Protein AF-A0A4Y9ZIG7-F1 (afdb_monomer_lite)

Organism: NCBI:txid135208

Secondary structure (DSSP, 8-state):
-HHHHHHHHHHHHHHHHHHHHHHHHTT-PPPPHHHHHHHHHHHHHHHHHHHHHHHHHH-GGGHHHHHHH-GGGS-GGGS-HHHHHHHHHHHHHHHHHHHHHTHHHHHHHHHHTSGGG-TT--TTHHHHHHHHHHHHHHHHHHHHHHHHTTTTTT--HHHHHHHHHHTT---TT--HHHHHHHHHHHHHHTTS-STTHHHHHHHHHHHHHTT--

Sequence (213 aa):
KFYWRGLKLFYTHLKQVNEINARVKSGGAPKTRWETRFVQTFHRDAIKMVPFVVIVLVVEEIIPLIALYAPFMLPSTCIMPSQWERIERKRREKQRVFAEGMRHDLAAVRKAGSLAAVPNGPPLLALCGWRIQRRLSAIAADDALLKLEGMGERLTAPELLEALEERGIIGDGLDGKELKARLRWWLAAAEQSEEDATGCRVSLVARSALGHF

Structure (mmCIF, N/CA/C/O backbone):
data_AF-A0A4Y9ZIG7-F1
#
_entry.id   AF-A0A4Y9ZIG7-F1
#
loop_
_atom_site.group_PDB
_atom_site.id
_atom_site.type_symbol
_atom_site.label_atom_id
_atom_site.label_alt_id
_atom_site.label_comp_id
_atom_site.label_asym_id
_atom_site.label_entity_id
_atom_site.label_seq_id
_atom_site.pdbx_PDB_ins_code
_atom_site.Cartn_x
_atom_site.Cartn_y
_atom_site.Cartn_z
_atom_site.occupancy
_atom_site.B_iso_or_equiv
_atom_site.auth_seq_id
_atom_site.auth_comp_id
_atom_site.auth_asym_id
_atom_site.auth_atom_id
_atom_site.pdbx_PDB_model_num
ATOM 1 N N . LYS A 1 1 ? 24.097 -10.785 -13.528 1.00 70.88 1 LYS A N 1
ATOM 2 C CA . LYS A 1 1 ? 22.696 -10.890 -14.003 1.00 70.88 1 LYS A CA 1
ATOM 3 C C . LYS A 1 1 ? 21.741 -10.574 -12.842 1.00 70.88 1 LYS A C 1
ATOM 5 O O . LYS A 1 1 ? 21.771 -11.253 -11.823 1.00 70.88 1 LYS A O 1
ATOM 10 N N . PHE A 1 2 ? 21.006 -9.465 -12.939 1.00 76.44 2 PHE A N 1
ATOM 11 C CA . PHE A 1 2 ? 20.248 -8.824 -11.849 1.00 76.44 2 PHE A CA 1
ATOM 12 C C . PHE A 1 2 ? 19.079 -9.673 -11.304 1.00 76.44 2 PHE A C 1
ATOM 14 O O . PHE A 1 2 ? 18.862 -9.731 -10.096 1.00 76.44 2 PHE A O 1
ATOM 21 N N . TYR A 1 3 ? 18.420 -10.437 -12.170 1.00 80.75 3 TYR A N 1
ATOM 22 C CA . TYR A 1 3 ? 17.297 -11.314 -11.832 1.00 80.75 3 TYR A CA 1
ATOM 23 C C . TYR A 1 3 ? 17.654 -12.468 -10.878 1.00 80.75 3 TYR A C 1
ATOM 25 O O . TYR A 1 3 ? 16.834 -12.845 -10.047 1.00 80.75 3 TYR A O 1
ATOM 33 N N . TRP A 1 4 ? 18.890 -12.982 -10.902 1.00 84.75 4 TRP A N 1
ATOM 34 C CA . TRP A 1 4 ? 19.327 -14.019 -9.953 1.00 84.75 4 TRP A CA 1
ATOM 35 C C . TRP A 1 4 ? 19.333 -13.526 -8.506 1.00 84.75 4 TRP A C 1
ATOM 37 O O . TRP A 1 4 ? 19.006 -14.280 -7.591 1.00 84.75 4 TRP A O 1
ATOM 47 N N . ARG A 1 5 ? 19.675 -12.249 -8.288 1.00 88.06 5 ARG A N 1
ATOM 48 C CA . ARG A 1 5 ? 19.608 -11.639 -6.953 1.00 88.06 5 ARG A CA 1
ATOM 49 C C . ARG A 1 5 ? 18.157 -11.531 -6.488 1.00 88.06 5 ARG A C 1
ATOM 51 O O . ARG A 1 5 ? 17.875 -11.874 -5.345 1.00 88.06 5 ARG A O 1
ATOM 58 N N . GLY A 1 6 ? 17.249 -11.141 -7.384 1.00 88.81 6 GLY A N 1
ATOM 59 C CA . GLY A 1 6 ? 15.815 -11.073 -7.099 1.00 88.81 6 GLY A CA 1
ATOM 60 C C . GLY A 1 6 ? 15.184 -12.440 -6.809 1.00 88.81 6 GLY A C 1
ATOM 61 O O . GLY A 1 6 ? 14.401 -12.559 -5.871 1.00 88.81 6 GLY A O 1
ATOM 62 N N . LEU A 1 7 ? 15.589 -13.492 -7.529 1.00 89.62 7 LEU A N 1
ATOM 63 C CA . LEU A 1 7 ? 15.185 -14.880 -7.258 1.00 89.62 7 LEU A CA 1
ATOM 64 C C . LEU A 1 7 ? 15.699 -15.378 -5.900 1.00 89.62 7 LEU A C 1
ATOM 66 O O . LEU A 1 7 ? 14.945 -15.979 -5.135 1.00 89.62 7 LEU A O 1
ATOM 70 N N . LYS A 1 8 ? 16.963 -15.086 -5.562 1.00 91.88 8 LYS A N 1
ATOM 71 C CA . LYS A 1 8 ? 17.529 -15.424 -4.247 1.00 91.88 8 LYS A CA 1
ATOM 72 C C . LYS A 1 8 ? 16.780 -14.712 -3.118 1.00 91.88 8 LYS A C 1
ATOM 74 O O . LYS A 1 8 ? 16.451 -15.343 -2.116 1.00 91.88 8 LYS A O 1
ATOM 79 N N . LEU A 1 9 ? 16.469 -13.428 -3.304 1.00 92.25 9 LEU A N 1
ATOM 80 C CA . LEU A 1 9 ? 15.681 -12.643 -2.355 1.00 92.25 9 LEU A CA 1
ATOM 81 C C . LEU A 1 9 ? 14.251 -13.191 -2.211 1.00 92.25 9 LEU A C 1
ATOM 83 O O . LEU A 1 9 ? 13.741 -13.331 -1.100 1.00 92.25 9 LEU A O 1
ATOM 87 N N . PHE A 1 10 ? 13.621 -13.581 -3.319 1.00 93.50 10 PHE A N 1
ATOM 88 C CA . PHE A 1 10 ? 12.302 -14.208 -3.299 1.00 93.50 10 PHE A CA 1
ATOM 89 C C . PHE A 1 10 ? 12.295 -15.498 -2.470 1.00 93.50 10 PHE A C 1
ATOM 91 O O . PHE A 1 10 ? 11.405 -15.687 -1.644 1.00 93.50 10 PHE A O 1
ATOM 98 N N . TYR A 1 11 ? 13.311 -16.351 -2.625 1.00 93.50 11 TYR A N 1
ATOM 99 C CA . TYR A 1 11 ? 13.433 -17.569 -1.825 1.00 93.50 11 TYR A CA 1
ATOM 100 C C . TYR A 1 11 ? 13.575 -17.269 -0.325 1.00 93.50 11 TYR A C 1
ATOM 102 O O . TYR A 1 11 ? 12.939 -17.922 0.504 1.00 93.50 11 TYR A O 1
ATOM 110 N N . THR A 1 12 ? 14.356 -16.247 0.043 1.00 94.94 12 THR A N 1
ATOM 111 C CA . THR A 1 12 ? 14.452 -15.830 1.451 1.00 94.94 12 THR A CA 1
ATOM 112 C C . THR A 1 12 ? 13.118 -15.320 1.994 1.00 94.94 12 THR A C 1
ATOM 114 O O . THR A 1 12 ? 12.731 -15.710 3.095 1.00 94.94 12 THR A O 1
ATOM 117 N N . HIS A 1 13 ? 12.370 -14.535 1.210 1.00 94.69 13 HIS A N 1
ATOM 118 C CA . HIS A 1 13 ? 11.043 -14.066 1.609 1.00 94.69 13 HIS A CA 1
ATOM 119 C C . HIS A 1 13 ? 10.046 -15.220 1.740 1.00 94.69 13 HIS A C 1
ATOM 121 O O . HIS A 1 13 ? 9.274 -15.244 2.692 1.00 94.69 13 HIS A O 1
ATOM 127 N N . LEU A 1 14 ? 10.094 -16.209 0.841 1.00 95.19 14 LEU A N 1
ATOM 128 C CA . LEU A 1 14 ? 9.259 -17.408 0.925 1.00 95.19 14 LEU A CA 1
ATOM 129 C C . LEU A 1 14 ? 9.476 -18.138 2.257 1.00 95.19 14 LEU A C 1
ATOM 131 O O . LEU A 1 14 ? 8.507 -18.496 2.927 1.00 95.19 14 LEU A O 1
ATOM 135 N N . LYS A 1 15 ? 10.737 -18.316 2.672 1.00 96.38 15 LYS A N 1
ATOM 136 C CA . LYS A 1 15 ? 11.065 -18.941 3.959 1.00 96.38 15 LYS A CA 1
ATOM 137 C C . LYS A 1 15 ? 10.497 -18.137 5.135 1.00 96.38 15 LYS A C 1
ATOM 139 O O . LYS A 1 15 ? 9.805 -18.706 5.973 1.00 96.38 15 LYS A O 1
ATOM 144 N N . GLN A 1 16 ? 10.713 -16.823 5.148 1.00 96.19 16 GLN A N 1
ATOM 145 C CA . GLN A 1 16 ? 10.207 -15.932 6.200 1.00 96.19 16 GLN A CA 1
ATOM 146 C C . GLN A 1 16 ? 8.672 -15.931 6.277 1.00 96.19 16 GLN A C 1
ATOM 148 O O . GLN A 1 16 ? 8.102 -16.008 7.362 1.00 96.19 16 GLN A O 1
ATOM 153 N N . VAL A 1 17 ? 7.979 -15.894 5.135 1.00 96.50 17 VAL A N 1
ATOM 154 C CA . VAL A 1 17 ? 6.510 -15.970 5.085 1.00 96.50 17 VAL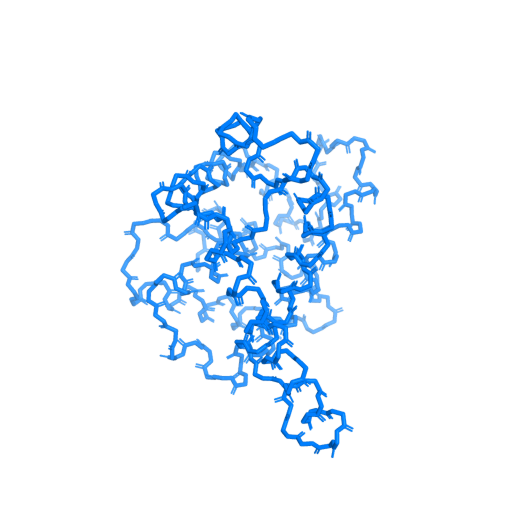 A CA 1
ATOM 155 C C . VAL A 1 17 ? 6.012 -17.303 5.639 1.00 96.50 17 VAL A C 1
ATOM 157 O O . VAL A 1 17 ? 5.040 -17.325 6.397 1.00 96.50 17 VAL A O 1
ATOM 160 N N . ASN A 1 18 ? 6.684 -18.408 5.310 1.00 96.44 18 ASN A N 1
ATOM 161 C CA . ASN A 1 18 ? 6.342 -19.722 5.845 1.00 96.44 18 ASN A CA 1
ATOM 162 C C . ASN A 1 18 ? 6.549 -19.789 7.361 1.00 96.44 18 ASN A C 1
ATOM 164 O O . ASN A 1 18 ? 5.676 -20.302 8.053 1.00 96.44 18 ASN A O 1
ATOM 168 N N . GLU A 1 19 ? 7.636 -19.221 7.888 1.00 96.31 19 GLU A N 1
ATOM 169 C CA . GLU A 1 19 ? 7.896 -19.132 9.332 1.00 96.31 19 GLU A CA 1
ATOM 170 C C . GLU A 1 19 ? 6.818 -18.303 10.055 1.00 96.31 19 GLU A C 1
ATOM 172 O O . GLU A 1 19 ? 6.238 -18.762 11.041 1.00 96.31 19 GLU A O 1
ATOM 177 N N . ILE A 1 20 ? 6.464 -17.125 9.526 1.00 96.12 20 ILE A N 1
ATOM 178 C CA . ILE A 1 20 ? 5.399 -16.262 10.069 1.00 96.12 20 ILE A CA 1
ATOM 179 C C . ILE A 1 20 ? 4.039 -16.979 10.040 1.00 96.12 20 ILE A C 1
ATOM 181 O O . ILE A 1 20 ? 3.236 -16.872 10.971 1.00 96.12 20 ILE A O 1
ATOM 185 N N . ASN A 1 21 ? 3.734 -17.702 8.962 1.00 95.88 21 ASN A N 1
ATOM 186 C CA . ASN A 1 21 ? 2.483 -18.448 8.837 1.00 95.88 21 ASN A CA 1
ATOM 187 C C . ASN A 1 21 ? 2.446 -19.671 9.754 1.00 95.88 21 ASN A C 1
ATOM 189 O O . ASN A 1 21 ? 1.410 -19.915 10.369 1.00 95.88 21 ASN A O 1
ATOM 193 N N . ALA A 1 22 ? 3.561 -20.388 9.896 1.00 96.31 22 ALA A N 1
ATOM 194 C CA . ALA A 1 22 ? 3.691 -21.510 10.816 1.00 96.31 22 ALA A CA 1
ATOM 195 C C . ALA A 1 22 ? 3.493 -21.061 12.269 1.00 96.31 22 ALA A C 1
ATOM 197 O O . ALA A 1 22 ? 2.683 -21.662 12.968 1.00 96.31 22 ALA A O 1
ATOM 198 N N . ARG A 1 23 ? 4.131 -19.953 12.682 1.00 96.12 23 ARG A N 1
ATOM 199 C CA . ARG A 1 23 ? 3.976 -19.366 14.024 1.00 96.12 23 ARG A CA 1
ATOM 200 C C . ARG A 1 23 ? 2.522 -19.035 14.349 1.00 96.12 23 ARG A C 1
ATOM 202 O O . ARG A 1 23 ? 2.042 -19.338 15.434 1.00 96.12 23 ARG A O 1
ATOM 209 N N . VAL A 1 24 ? 1.814 -18.394 13.420 1.00 95.88 24 VAL A N 1
ATOM 210 C CA . VAL A 1 24 ? 0.403 -18.030 13.631 1.00 95.88 24 VAL A CA 1
ATOM 211 C C . VAL A 1 24 ? -0.487 -19.273 13.631 1.00 95.88 24 VAL A C 1
ATOM 213 O O . VAL A 1 24 ? -1.394 -19.376 14.450 1.00 95.88 24 VAL A O 1
ATOM 216 N N . LYS A 1 25 ? -0.208 -20.252 12.761 1.00 95.31 25 LYS A N 1
ATOM 217 C CA . LYS A 1 25 ? -0.958 -21.513 12.701 1.00 95.31 25 LYS A CA 1
ATOM 218 C C . LYS A 1 25 ? -0.783 -22.357 13.967 1.00 95.31 25 LYS A C 1
ATOM 220 O O . LYS A 1 25 ? -1.725 -23.026 14.369 1.00 95.31 25 LYS A O 1
ATOM 225 N N . SER A 1 26 ? 0.386 -22.312 14.604 1.00 95.88 26 SER A N 1
ATOM 226 C CA . SER A 1 26 ? 0.647 -22.994 15.876 1.00 95.88 26 SER A CA 1
ATOM 227 C C . SER A 1 26 ? 0.072 -22.264 17.099 1.00 95.88 26 SER A C 1
ATOM 229 O O . SER A 1 26 ? 0.401 -22.634 18.220 1.00 95.88 26 SER A O 1
ATOM 231 N N . GLY A 1 27 ? -0.740 -21.214 16.910 1.00 94.69 27 GLY A N 1
ATOM 232 C CA . GLY A 1 27 ? -1.331 -20.432 18.002 1.00 94.69 27 GLY A CA 1
ATOM 233 C C . GLY A 1 27 ? -0.383 -19.415 18.646 1.00 94.69 27 GLY A C 1
ATOM 234 O O . GLY A 1 27 ? -0.648 -18.946 19.748 1.00 94.69 27 GLY A O 1
ATOM 235 N N . GLY A 1 28 ? 0.734 -19.081 17.992 1.00 93.94 28 GLY A N 1
ATOM 236 C CA . GLY A 1 28 ? 1.644 -18.033 18.452 1.00 93.94 28 GLY A CA 1
ATOM 237 C C . GLY A 1 28 ? 1.087 -16.619 18.250 1.00 93.94 28 GLY A C 1
ATOM 238 O O . GLY A 1 28 ? -0.060 -16.421 17.853 1.00 93.94 28 GLY A O 1
ATOM 239 N N . ALA A 1 29 ? 1.934 -15.613 18.489 1.00 92.94 29 ALA A N 1
ATOM 240 C CA . ALA A 1 29 ? 1.539 -14.208 18.392 1.00 92.94 29 ALA A CA 1
ATOM 241 C C . ALA A 1 29 ? 0.934 -13.852 17.013 1.00 92.94 29 ALA A C 1
ATOM 243 O O . ALA A 1 29 ? 1.471 -14.296 15.981 1.00 92.94 29 ALA A O 1
ATOM 244 N N . PRO A 1 30 ? -0.138 -13.027 16.982 1.00 92.81 30 PRO A N 1
ATOM 245 C CA . PRO A 1 30 ? -0.775 -12.588 15.743 1.00 92.81 30 PRO A CA 1
ATOM 246 C C . PRO A 1 30 ? 0.205 -11.810 14.859 1.00 92.81 30 PRO A C 1
ATOM 248 O O . PRO A 1 30 ? 1.263 -11.368 15.311 1.00 92.81 30 PRO A O 1
ATOM 251 N N . LYS A 1 31 ? -0.126 -11.673 13.570 1.00 93.88 31 LYS A N 1
ATOM 252 C CA . LYS A 1 31 ? 0.738 -10.944 12.634 1.00 93.88 31 LYS A CA 1
ATOM 253 C C . LYS A 1 31 ? 0.766 -9.467 13.000 1.00 93.88 31 LYS A C 1
ATOM 255 O O . LYS A 1 31 ? -0.290 -8.864 13.182 1.00 93.88 31 LYS A O 1
ATOM 260 N N . THR A 1 32 ? 1.957 -8.884 13.037 1.00 93.75 32 THR A N 1
ATOM 261 C CA . THR A 1 32 ? 2.100 -7.424 13.112 1.00 93.75 32 THR A CA 1
ATOM 262 C C . THR A 1 32 ? 1.617 -6.778 11.811 1.00 93.75 32 THR A C 1
ATOM 264 O O . THR A 1 32 ? 1.416 -7.455 10.790 1.00 93.75 32 THR A O 1
ATOM 267 N N . ARG A 1 33 ? 1.449 -5.454 11.800 1.00 93.50 33 ARG A N 1
ATOM 268 C CA . ARG A 1 33 ? 1.155 -4.690 10.582 1.00 93.50 33 ARG A CA 1
ATOM 269 C C . ARG A 1 33 ? 2.193 -4.958 9.506 1.00 93.50 33 ARG A C 1
ATOM 271 O O . ARG A 1 33 ? 1.844 -5.258 8.363 1.00 93.50 33 ARG A O 1
ATOM 278 N N . TRP A 1 34 ? 3.466 -4.883 9.887 1.00 92.00 34 TRP A N 1
ATOM 279 C CA . TRP A 1 34 ? 4.576 -5.120 8.974 1.00 92.00 34 TRP A CA 1
ATOM 280 C C . TRP A 1 34 ? 4.528 -6.537 8.395 1.00 92.00 34 TRP A C 1
ATOM 282 O O . TRP A 1 34 ? 4.567 -6.693 7.178 1.00 92.00 34 TRP A O 1
ATOM 292 N N . GLU A 1 35 ? 4.340 -7.563 9.231 1.00 94.62 35 GLU A N 1
ATOM 293 C CA . GLU A 1 35 ? 4.238 -8.955 8.771 1.00 94.62 35 GLU A CA 1
ATOM 294 C C . GLU A 1 35 ? 3.033 -9.167 7.850 1.00 94.62 35 GLU A C 1
ATOM 296 O O . GLU A 1 35 ? 3.122 -9.874 6.847 1.00 94.62 35 GLU A O 1
ATOM 301 N N . THR A 1 36 ? 1.906 -8.523 8.154 1.00 94.00 36 THR A N 1
ATOM 302 C CA . THR A 1 36 ? 0.701 -8.578 7.323 1.00 94.00 36 THR A CA 1
ATOM 303 C C . THR A 1 36 ? 0.964 -7.981 5.940 1.00 94.00 36 THR A C 1
ATOM 305 O O . THR A 1 36 ? 0.679 -8.628 4.928 1.00 94.00 36 THR A O 1
ATOM 308 N N . ARG A 1 37 ? 1.569 -6.786 5.867 1.00 92.12 37 ARG A N 1
ATOM 309 C CA . ARG A 1 37 ? 1.937 -6.148 4.590 1.00 92.12 37 ARG A CA 1
ATOM 310 C C . ARG A 1 37 ? 3.002 -6.953 3.846 1.00 92.12 37 ARG A C 1
ATOM 312 O O . ARG A 1 37 ? 2.905 -7.098 2.628 1.00 92.12 37 ARG A O 1
ATOM 319 N N . PHE A 1 38 ? 3.971 -7.525 4.557 1.00 94.62 38 PHE A N 1
ATOM 320 C CA . PHE A 1 38 ? 5.013 -8.372 3.984 1.00 94.62 38 PHE A CA 1
ATOM 321 C C . PHE A 1 38 ? 4.424 -9.620 3.314 1.00 94.62 38 PHE A C 1
ATOM 323 O O . PHE A 1 38 ? 4.695 -9.865 2.139 1.00 94.62 38 PHE A O 1
ATOM 330 N N . VAL A 1 39 ? 3.536 -10.351 3.998 1.00 95.38 39 VAL A N 1
ATOM 331 C CA . VAL A 1 39 ? 2.860 -11.539 3.444 1.00 95.38 39 VAL A CA 1
ATOM 332 C C . VAL A 1 39 ? 1.975 -11.176 2.247 1.00 95.38 39 VAL A C 1
ATOM 334 O O . VAL A 1 39 ? 1.990 -11.874 1.232 1.00 95.38 39 VAL A O 1
ATOM 337 N N . GLN A 1 40 ? 1.229 -10.069 2.321 1.00 92.81 40 GLN A N 1
ATOM 338 C CA . GLN A 1 40 ? 0.397 -9.601 1.206 1.00 92.81 40 GLN A CA 1
ATOM 339 C C . GLN A 1 40 ? 1.232 -9.215 -0.021 1.00 92.81 40 GLN A C 1
ATOM 341 O O . GLN A 1 40 ? 0.878 -9.559 -1.151 1.00 92.81 40 GLN A O 1
ATOM 346 N N . THR A 1 41 ? 2.338 -8.498 0.182 1.00 91.50 41 THR A N 1
ATOM 347 C CA . THR A 1 41 ? 3.259 -8.121 -0.895 1.00 91.50 41 THR A CA 1
ATOM 348 C C . THR A 1 41 ? 3.915 -9.349 -1.502 1.00 91.50 41 THR A C 1
ATOM 350 O O . THR A 1 41 ? 3.864 -9.502 -2.719 1.00 91.50 41 THR A O 1
ATOM 353 N N . PHE A 1 42 ? 4.392 -10.281 -0.673 1.00 94.12 42 PHE A N 1
ATOM 354 C CA . PHE A 1 42 ? 4.934 -11.550 -1.140 1.00 94.12 42 PHE A CA 1
ATOM 355 C C . PHE A 1 42 ? 3.927 -12.328 -1.991 1.00 94.12 42 PHE A C 1
ATOM 357 O O . PHE A 1 42 ? 4.288 -12.816 -3.053 1.00 94.12 42 PHE A O 1
ATOM 364 N N . HIS A 1 43 ? 2.659 -12.413 -1.579 1.00 93.19 43 HIS A N 1
ATOM 365 C CA . HIS A 1 43 ? 1.634 -13.103 -2.363 1.00 93.19 43 HIS A CA 1
ATOM 366 C C . HIS A 1 43 ? 1.426 -12.452 -3.740 1.00 93.19 43 HIS A C 1
ATOM 368 O O . HIS A 1 43 ? 1.371 -13.145 -4.756 1.00 93.19 43 HIS A O 1
ATOM 374 N N . ARG A 1 44 ? 1.371 -11.113 -3.794 1.00 90.75 44 ARG A N 1
ATOM 375 C CA . ARG A 1 44 ? 1.286 -10.372 -5.064 1.00 90.75 44 ARG A CA 1
ATOM 376 C C . ARG A 1 44 ? 2.509 -10.610 -5.944 1.00 90.75 44 ARG A C 1
ATOM 378 O O . ARG A 1 44 ? 2.353 -10.767 -7.152 1.00 90.75 44 ARG A O 1
ATOM 385 N N . ASP A 1 45 ? 3.700 -10.646 -5.359 1.00 92.56 45 ASP A N 1
ATOM 386 C CA . ASP A 1 45 ? 4.929 -10.928 -6.094 1.00 92.56 45 ASP A CA 1
ATOM 387 C C . ASP A 1 45 ? 4.983 -12.377 -6.566 1.00 92.56 45 ASP A C 1
ATOM 389 O O . ASP A 1 45 ? 5.335 -12.609 -7.714 1.00 92.56 45 ASP A O 1
ATOM 393 N N . ALA A 1 46 ? 4.556 -13.343 -5.751 1.00 92.19 46 ALA A N 1
ATOM 394 C CA . ALA A 1 46 ? 4.508 -14.759 -6.103 1.00 92.19 46 ALA A CA 1
ATOM 395 C C . ALA A 1 46 ? 3.601 -15.021 -7.316 1.00 92.19 46 ALA A C 1
ATOM 397 O O . ALA A 1 46 ? 3.979 -15.779 -8.207 1.00 92.19 46 ALA A O 1
ATOM 398 N N . ILE A 1 47 ? 2.455 -14.334 -7.408 1.00 91.81 47 ILE A N 1
ATOM 399 C CA . ILE A 1 47 ? 1.588 -14.390 -8.598 1.00 91.81 47 ILE A CA 1
ATOM 400 C C . ILE A 1 47 ? 2.333 -13.891 -9.847 1.00 91.81 47 ILE A C 1
ATOM 402 O O . ILE A 1 47 ? 2.180 -14.462 -10.923 1.00 91.81 47 ILE A O 1
ATOM 406 N N . LYS A 1 48 ? 3.168 -12.853 -9.713 1.00 90.00 48 LYS A N 1
ATOM 407 C CA . LYS A 1 48 ? 3.986 -12.311 -10.813 1.00 90.00 48 LYS A CA 1
ATOM 408 C C . LYS A 1 48 ? 5.245 -13.134 -11.098 1.00 90.00 48 LYS A C 1
ATOM 410 O O . LYS A 1 48 ? 5.757 -13.088 -12.213 1.00 90.00 48 LYS A O 1
ATOM 415 N N . MET A 1 49 ? 5.744 -13.901 -10.128 1.00 90.44 49 MET A N 1
ATOM 416 C CA . MET A 1 49 ? 6.933 -14.741 -10.295 1.00 90.44 49 MET A CA 1
ATOM 417 C C . MET A 1 49 ? 6.717 -15.823 -11.346 1.00 90.44 49 MET A C 1
ATOM 419 O O . MET A 1 49 ? 7.632 -16.097 -12.114 1.00 90.44 49 MET A O 1
ATOM 423 N N . VAL A 1 50 ? 5.525 -16.423 -11.395 1.00 88.88 50 VAL A N 1
ATOM 424 C CA . VAL A 1 50 ? 5.213 -17.504 -12.342 1.00 88.88 50 VAL A CA 1
ATOM 425 C C . VAL A 1 50 ? 5.416 -17.056 -13.798 1.00 88.88 50 VAL A C 1
ATOM 427 O O . VAL A 1 50 ? 6.267 -17.644 -14.469 1.00 88.88 50 VAL A O 1
ATOM 430 N N . PRO A 1 51 ? 4.740 -16.001 -14.300 1.00 88.50 51 PRO A N 1
ATOM 431 C CA . PRO A 1 51 ? 4.988 -15.523 -15.658 1.00 88.50 51 PRO A CA 1
ATOM 432 C C . PRO A 1 51 ? 6.417 -14.990 -15.838 1.00 88.50 51 PRO A C 1
ATOM 434 O O . PRO A 1 51 ? 6.999 -15.176 -16.903 1.00 88.50 51 PRO A O 1
ATOM 437 N N . PHE A 1 52 ? 7.025 -14.386 -14.811 1.00 88.81 52 PHE A N 1
ATOM 438 C CA . PHE A 1 52 ? 8.401 -13.889 -14.890 1.00 88.81 52 PHE A CA 1
ATOM 439 C C . PHE A 1 52 ? 9.433 -15.002 -15.129 1.00 88.81 52 PHE A C 1
ATOM 441 O O . PHE A 1 52 ? 10.300 -14.851 -15.986 1.00 88.81 52 PHE A O 1
ATOM 448 N N . VAL A 1 53 ? 9.338 -16.130 -14.417 1.00 88.06 53 VAL A N 1
ATOM 449 C CA . VAL A 1 53 ? 10.253 -17.270 -14.600 1.00 88.06 53 VAL A CA 1
ATOM 450 C C . VAL A 1 53 ? 10.109 -17.860 -16.001 1.00 88.06 53 VAL A C 1
ATOM 452 O O . VAL A 1 53 ? 11.119 -18.138 -16.642 1.00 88.06 53 VAL A O 1
ATOM 455 N N . VAL A 1 54 ? 8.880 -17.977 -16.514 1.00 88.56 54 VAL A N 1
ATOM 456 C CA . VAL A 1 54 ? 8.637 -18.420 -17.897 1.00 88.56 54 VAL A CA 1
ATOM 457 C C . VAL A 1 54 ? 9.310 -17.476 -18.899 1.00 88.56 54 VAL A C 1
ATOM 459 O O . VAL A 1 54 ? 10.003 -17.940 -19.799 1.00 88.56 54 VAL A O 1
ATOM 462 N N . ILE A 1 55 ? 9.184 -16.158 -18.717 1.00 85.88 55 ILE A N 1
ATOM 463 C CA . ILE A 1 55 ? 9.831 -15.162 -19.588 1.00 85.88 55 ILE A CA 1
ATOM 464 C C . ILE A 1 55 ? 11.356 -15.302 -19.560 1.00 85.88 55 ILE A C 1
ATOM 466 O O . ILE A 1 55 ? 11.978 -15.299 -20.616 1.00 85.88 55 ILE A O 1
ATOM 470 N N . VAL A 1 56 ? 11.961 -15.458 -18.378 1.00 84.69 56 VAL A N 1
ATOM 471 C CA . VAL A 1 56 ? 13.420 -15.623 -18.242 1.00 84.69 56 VAL A CA 1
ATOM 472 C C . VAL A 1 56 ? 13.917 -16.881 -18.963 1.00 84.69 56 VAL A C 1
ATOM 474 O O . VAL A 1 56 ? 15.013 -16.857 -19.516 1.00 84.69 56 VAL A O 1
ATOM 477 N N . LEU A 1 57 ? 13.126 -17.959 -18.972 1.00 85.81 57 LEU A N 1
ATOM 478 C CA . LEU A 1 57 ? 13.483 -19.218 -19.633 1.00 85.81 57 LEU A CA 1
ATOM 479 C C . LEU A 1 57 ? 13.333 -19.165 -21.158 1.00 85.81 57 LEU A C 1
ATOM 481 O O . LEU A 1 57 ? 14.138 -19.769 -21.859 1.00 85.81 57 LEU A O 1
ATOM 485 N N . VAL A 1 58 ? 12.306 -18.480 -21.668 1.00 86.25 58 VAL A N 1
ATOM 486 C CA . VAL A 1 58 ? 11.989 -18.466 -23.107 1.00 86.25 58 VAL A CA 1
ATOM 487 C C . VAL A 1 58 ? 12.693 -17.319 -23.831 1.00 86.25 58 VAL A C 1
ATOM 489 O O . VAL A 1 58 ? 13.164 -17.509 -24.949 1.00 86.25 58 VAL A O 1
ATOM 492 N N . VAL A 1 59 ? 12.763 -16.126 -23.226 1.00 86.06 59 VAL A N 1
ATOM 493 C CA . VAL A 1 59 ? 13.274 -14.920 -23.894 1.00 86.06 59 VAL A CA 1
ATOM 494 C C . VAL A 1 59 ? 14.056 -14.006 -22.944 1.00 86.06 59 VAL A C 1
ATOM 496 O O . VAL A 1 59 ? 13.574 -12.962 -22.495 1.00 86.06 59 VAL A O 1
ATOM 499 N N . GLU A 1 60 ? 15.314 -14.367 -22.672 1.00 81.50 60 GLU A N 1
ATOM 500 C CA . GLU A 1 60 ? 16.198 -13.573 -21.804 1.00 81.50 60 GLU A CA 1
ATOM 501 C C . GLU A 1 60 ? 16.435 -12.141 -22.344 1.00 81.50 60 GLU A C 1
ATOM 503 O O . GLU A 1 60 ? 16.577 -11.189 -21.573 1.00 81.50 60 GLU A O 1
ATOM 508 N N . GLU A 1 61 ? 16.408 -11.959 -23.667 1.00 83.50 61 GLU A N 1
ATOM 509 C CA . GLU A 1 61 ? 16.712 -10.683 -24.332 1.00 83.50 61 GLU A CA 1
ATOM 510 C C . GLU A 1 61 ? 15.582 -9.639 -24.256 1.00 83.50 61 GLU A C 1
ATOM 512 O O . GLU A 1 61 ? 15.842 -8.446 -24.403 1.00 83.50 61 GLU A O 1
ATOM 517 N N . ILE A 1 62 ? 14.335 -10.038 -23.968 1.00 82.44 62 ILE A N 1
ATOM 518 C CA . ILE A 1 62 ? 13.185 -9.113 -23.880 1.00 82.44 62 ILE A CA 1
ATOM 519 C C . ILE A 1 62 ? 13.101 -8.418 -22.504 1.00 82.44 62 ILE A C 1
ATOM 521 O O . ILE A 1 62 ? 12.430 -7.393 -22.346 1.00 82.44 62 ILE A O 1
ATOM 525 N N . ILE A 1 63 ? 13.815 -8.913 -21.489 1.00 80.50 63 ILE A N 1
ATOM 526 C CA . ILE A 1 63 ? 13.741 -8.397 -20.110 1.00 80.50 63 ILE A CA 1
ATOM 527 C C . ILE A 1 63 ? 14.061 -6.889 -20.004 1.00 80.50 63 ILE A C 1
ATOM 529 O O . ILE A 1 63 ? 13.304 -6.185 -19.325 1.00 80.50 63 ILE A O 1
ATOM 533 N N . PRO A 1 64 ? 15.107 -6.341 -20.664 1.00 79.31 64 PRO A N 1
ATOM 534 C CA . PRO A 1 64 ? 15.380 -4.902 -20.641 1.00 79.31 64 PRO A CA 1
ATOM 535 C C . PRO A 1 64 ? 14.214 -4.058 -21.177 1.00 79.31 64 PRO A C 1
ATOM 537 O O . PRO A 1 64 ? 13.933 -2.986 -20.639 1.00 79.31 64 PRO A O 1
ATOM 540 N N . LEU A 1 65 ? 13.491 -4.563 -22.184 1.00 82.88 65 LEU A N 1
ATOM 541 C CA . LEU A 1 65 ? 12.327 -3.894 -22.764 1.00 82.88 65 LEU A CA 1
ATOM 542 C C . LEU A 1 65 ? 11.130 -3.916 -21.800 1.00 82.88 65 LEU A C 1
ATOM 544 O O . LEU A 1 65 ? 10.502 -2.882 -21.564 1.00 82.88 65 LEU A O 1
ATOM 548 N N . ILE A 1 66 ? 10.848 -5.066 -21.177 1.00 80.38 66 ILE A N 1
ATOM 549 C CA . ILE A 1 66 ? 9.774 -5.198 -20.177 1.00 80.38 66 ILE A CA 1
ATOM 550 C C . ILE A 1 66 ? 10.022 -4.276 -18.983 1.00 80.38 66 ILE A C 1
ATOM 552 O O . ILE A 1 66 ? 9.101 -3.604 -18.523 1.00 80.38 66 ILE A O 1
ATOM 556 N N . ALA A 1 67 ? 11.259 -4.192 -18.496 1.00 76.06 67 ALA A N 1
ATOM 557 C CA . ALA A 1 67 ? 11.591 -3.332 -17.366 1.00 76.06 67 ALA A CA 1
ATOM 558 C C . ALA A 1 67 ? 11.372 -1.837 -17.666 1.00 76.06 67 ALA A C 1
ATOM 560 O O . ALA A 1 67 ? 11.093 -1.058 -16.753 1.00 76.06 67 ALA A O 1
ATOM 561 N N . LEU A 1 68 ? 11.479 -1.430 -18.936 1.00 78.44 68 LEU A N 1
ATOM 562 C CA . LEU A 1 68 ? 11.251 -0.051 -19.360 1.00 78.44 68 LEU A CA 1
ATOM 563 C C . LEU A 1 68 ? 9.763 0.264 -19.565 1.00 78.44 68 LEU A C 1
ATOM 565 O O . LEU A 1 68 ? 9.295 1.311 -19.110 1.00 78.44 68 LEU A O 1
ATOM 569 N N . TYR A 1 69 ? 9.025 -0.625 -20.233 1.00 81.31 69 TYR A N 1
ATOM 570 C CA . TYR A 1 69 ? 7.653 -0.346 -20.677 1.00 81.31 69 TYR A CA 1
ATOM 571 C C . TYR A 1 69 ? 6.566 -0.966 -19.795 1.00 81.31 69 TYR A C 1
ATOM 573 O O . TYR A 1 69 ? 5.478 -0.405 -19.677 1.00 81.31 69 TYR A O 1
ATOM 581 N N . ALA A 1 70 ? 6.848 -2.090 -19.139 1.00 83.00 70 ALA A N 1
ATOM 582 C CA . ALA A 1 70 ? 5.867 -2.862 -18.382 1.00 83.00 70 ALA A CA 1
ATOM 583 C C . ALA A 1 70 ? 6.400 -3.341 -17.013 1.00 83.00 70 ALA A C 1
ATOM 585 O O . ALA A 1 70 ? 6.343 -4.534 -16.698 1.00 83.00 70 ALA A O 1
ATOM 586 N N . PRO A 1 71 ? 6.853 -2.424 -16.133 1.00 77.69 71 PRO A N 1
ATOM 587 C CA . PRO A 1 71 ? 7.420 -2.787 -14.830 1.00 77.69 71 PRO A CA 1
ATOM 588 C C . PRO A 1 71 ? 6.405 -3.455 -13.892 1.00 77.69 71 PRO A C 1
ATOM 590 O O . PRO A 1 71 ? 6.785 -4.142 -12.951 1.00 77.69 71 PRO A O 1
ATOM 593 N N . PHE A 1 72 ? 5.102 -3.294 -14.147 1.00 81.69 72 PHE A N 1
ATOM 594 C CA . PHE A 1 72 ? 4.045 -3.915 -13.349 1.00 81.69 72 PHE A CA 1
ATOM 595 C C . PHE A 1 72 ? 4.024 -5.450 -13.458 1.00 81.69 72 PHE A C 1
ATOM 597 O O . PHE A 1 72 ? 3.505 -6.097 -12.543 1.00 81.69 72 PHE A O 1
ATOM 604 N N . MET A 1 73 ? 4.587 -6.007 -14.541 1.00 81.25 73 MET A N 1
ATOM 605 C CA . MET A 1 73 ? 4.705 -7.452 -14.777 1.00 81.25 73 MET A CA 1
ATOM 606 C C . MET A 1 73 ? 5.854 -8.089 -13.994 1.00 81.25 73 MET A C 1
ATOM 608 O O . MET A 1 73 ? 5.892 -9.307 -13.850 1.00 81.25 73 MET A O 1
ATOM 612 N N . LEU A 1 74 ? 6.780 -7.279 -13.476 1.00 84.00 74 LEU A N 1
ATOM 613 C CA . LEU A 1 74 ? 7.925 -7.771 -12.728 1.00 84.00 74 LEU A CA 1
ATOM 614 C C . LEU A 1 74 ? 7.576 -7.907 -11.237 1.00 84.00 74 LEU A C 1
ATOM 616 O O . LEU A 1 74 ? 6.856 -7.065 -10.683 1.00 84.00 74 LEU A O 1
ATOM 620 N N . PRO A 1 75 ? 8.072 -8.963 -10.572 1.00 87.06 75 PRO A N 1
ATOM 621 C CA . PRO A 1 75 ? 8.010 -9.062 -9.121 1.00 87.06 75 PRO A CA 1
ATOM 622 C C . PRO A 1 75 ? 8.848 -7.937 -8.502 1.00 87.06 75 PRO A C 1
ATOM 624 O O . PRO A 1 75 ? 9.897 -7.568 -9.038 1.00 87.06 75 PRO A O 1
ATOM 627 N N . SER A 1 76 ? 8.413 -7.409 -7.358 1.00 85.00 76 SER A N 1
ATOM 628 C CA . SER A 1 76 ? 9.082 -6.286 -6.685 1.00 85.00 76 SER A CA 1
ATOM 629 C C . SER A 1 76 ? 10.570 -6.540 -6.389 1.00 85.00 76 SER A C 1
ATOM 631 O O . SER A 1 76 ? 11.387 -5.621 -6.456 1.00 85.00 76 SER A O 1
ATOM 633 N N . THR A 1 77 ? 10.930 -7.805 -6.134 1.00 86.12 77 THR A N 1
ATOM 634 C CA . THR A 1 77 ? 12.294 -8.279 -5.848 1.00 86.12 77 THR A CA 1
ATOM 635 C C . THR A 1 77 ? 13.246 -8.153 -7.036 1.00 86.12 77 THR A C 1
ATOM 637 O O . THR A 1 77 ? 14.462 -8.177 -6.857 1.00 86.12 77 THR A O 1
ATOM 640 N N . CYS A 1 78 ? 12.704 -8.028 -8.248 1.00 83.25 78 CYS A N 1
ATOM 641 C CA . CYS A 1 78 ? 13.447 -7.903 -9.496 1.00 83.25 78 CYS A CA 1
ATOM 642 C C . CYS A 1 78 ? 13.297 -6.499 -10.100 1.00 83.25 78 CYS A C 1
ATOM 644 O O . CYS A 1 78 ? 13.368 -6.359 -11.316 1.00 83.25 78 CYS A O 1
ATOM 646 N N . ILE A 1 79 ? 13.102 -5.454 -9.287 1.00 82.25 79 ILE A N 1
ATOM 647 C CA . ILE A 1 79 ? 13.106 -4.050 -9.743 1.00 82.25 79 ILE A CA 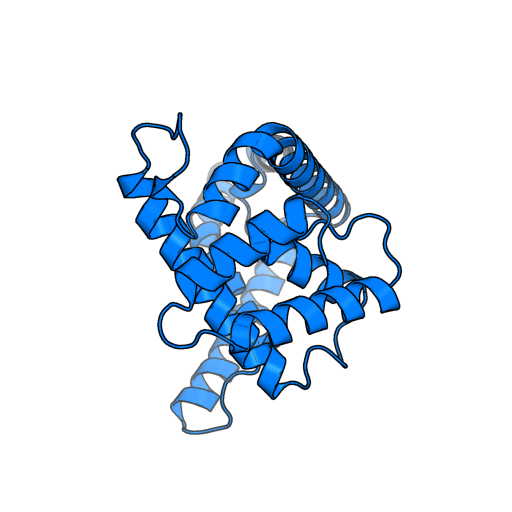1
ATOM 648 C C . ILE A 1 79 ? 14.340 -3.324 -9.187 1.00 82.25 79 ILE A C 1
ATOM 650 O O . ILE A 1 79 ? 14.677 -3.456 -8.011 1.00 82.25 79 ILE A O 1
ATOM 654 N N . MET A 1 80 ? 15.067 -2.601 -10.046 1.00 78.75 80 MET A N 1
ATOM 655 C CA . MET A 1 80 ? 16.274 -1.870 -9.644 1.00 78.75 80 MET A CA 1
ATOM 656 C C . MET A 1 80 ? 15.896 -0.651 -8.777 1.00 78.75 80 MET A C 1
ATOM 658 O O . MET A 1 80 ? 14.881 -0.017 -9.069 1.00 78.75 80 MET A O 1
ATOM 662 N N . PRO A 1 81 ? 16.698 -0.247 -7.769 1.00 76.00 81 PRO A N 1
ATOM 663 C CA . PRO A 1 81 ? 16.364 0.892 -6.901 1.00 76.00 81 PRO A CA 1
ATOM 664 C C . PRO A 1 81 ? 16.034 2.193 -7.657 1.00 76.00 81 PRO A C 1
ATOM 666 O O . PRO A 1 81 ? 15.023 2.835 -7.390 1.00 76.00 81 PRO A O 1
ATOM 669 N N . SER A 1 82 ? 16.807 2.525 -8.694 1.00 77.31 82 SER A N 1
ATOM 670 C CA . SER A 1 82 ? 16.559 3.706 -9.536 1.00 77.31 82 SER A CA 1
ATOM 671 C C . SER A 1 82 ? 15.263 3.621 -10.358 1.00 77.31 82 SER A C 1
ATOM 673 O O . SER A 1 82 ? 14.703 4.640 -10.762 1.00 77.31 82 SER A O 1
ATOM 675 N N . GLN A 1 83 ? 14.762 2.411 -10.630 1.00 80.75 83 GLN A N 1
ATOM 676 C CA . GLN A 1 83 ? 13.466 2.203 -11.280 1.00 80.75 83 GLN A CA 1
ATOM 677 C C . GLN A 1 83 ? 12.321 2.369 -10.281 1.00 80.75 83 GLN A C 1
ATOM 679 O O . GLN A 1 83 ? 11.301 2.959 -10.632 1.00 80.75 83 GLN A O 1
ATOM 684 N N . TRP A 1 84 ? 12.511 1.911 -9.044 1.00 79.12 84 TRP A N 1
ATOM 685 C CA . TRP A 1 84 ? 11.551 2.060 -7.952 1.00 79.12 84 TRP A CA 1
ATOM 686 C C . TRP A 1 84 ? 11.180 3.522 -7.701 1.00 79.12 84 TRP A C 1
ATOM 688 O O . TRP A 1 84 ? 10.001 3.866 -7.736 1.00 79.12 84 TRP A O 1
ATOM 698 N N . GLU A 1 85 ? 12.171 4.403 -7.566 1.00 82.75 85 GLU A N 1
ATOM 699 C CA . GLU A 1 85 ? 11.938 5.840 -7.357 1.00 82.75 85 GLU A CA 1
ATOM 700 C C . GLU A 1 85 ? 11.142 6.477 -8.504 1.00 82.75 85 GLU A C 1
ATOM 702 O O . GLU A 1 85 ? 10.254 7.303 -8.291 1.00 82.75 85 GLU A O 1
ATOM 707 N N . ARG A 1 86 ? 11.421 6.068 -9.748 1.00 83.06 86 ARG A N 1
ATOM 708 C CA . ARG A 1 86 ? 10.698 6.556 -10.932 1.00 83.06 86 ARG A CA 1
ATOM 709 C C . ARG A 1 86 ? 9.250 6.079 -10.949 1.00 83.06 86 ARG A C 1
ATOM 711 O O . ARG A 1 86 ? 8.375 6.838 -11.367 1.00 83.06 86 ARG A O 1
ATOM 718 N N . ILE A 1 87 ? 9.006 4.832 -10.549 1.00 83.75 87 ILE A N 1
ATOM 719 C CA . ILE A 1 87 ? 7.661 4.255 -10.464 1.00 83.75 87 ILE A CA 1
ATOM 720 C C . ILE A 1 87 ? 6.863 4.981 -9.382 1.00 83.75 87 ILE A C 1
ATOM 722 O O . ILE A 1 87 ? 5.746 5.419 -9.657 1.00 83.75 87 ILE A O 1
ATOM 726 N N . GLU A 1 88 ? 7.454 5.175 -8.203 1.00 82.75 88 GLU A N 1
ATOM 727 C CA . GLU A 1 88 ? 6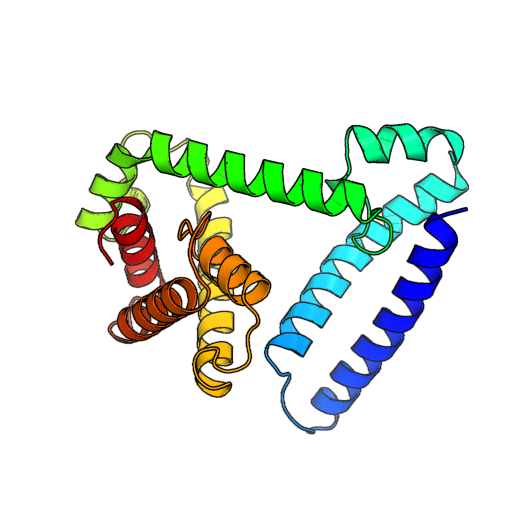.774 5.818 -7.081 1.00 82.75 88 GLU A CA 1
ATOM 728 C C . GLU A 1 88 ? 6.476 7.290 -7.375 1.00 82.75 88 GLU A C 1
ATOM 730 O O . GLU A 1 88 ? 5.343 7.738 -7.216 1.00 82.75 88 GLU A O 1
ATOM 735 N N . ARG A 1 89 ? 7.433 8.026 -7.953 1.00 85.94 89 ARG A N 1
ATOM 736 C CA . ARG A 1 89 ? 7.206 9.412 -8.387 1.00 85.94 89 ARG A CA 1
ATOM 737 C C . ARG A 1 89 ? 6.056 9.524 -9.392 1.00 85.94 89 ARG A C 1
ATOM 739 O O . ARG A 1 89 ? 5.169 10.354 -9.216 1.00 85.94 89 ARG A O 1
ATOM 746 N N . LYS A 1 90 ? 6.022 8.658 -10.414 1.00 86.69 90 LYS A N 1
ATOM 747 C CA . LYS A 1 90 ? 4.925 8.632 -11.402 1.00 86.69 90 LYS A CA 1
ATOM 748 C C . LYS A 1 90 ? 3.584 8.255 -10.776 1.00 86.69 90 LYS A C 1
ATOM 750 O O . LYS A 1 90 ? 2.542 8.712 -11.241 1.00 86.69 90 LYS A O 1
ATOM 755 N N . ARG A 1 91 ? 3.582 7.382 -9.768 1.00 85.19 91 ARG A N 1
ATOM 756 C CA . ARG A 1 91 ? 2.369 7.002 -9.037 1.00 85.19 91 ARG A CA 1
ATOM 757 C C . ARG A 1 91 ? 1.806 8.198 -8.272 1.00 85.19 91 ARG A C 1
ATOM 759 O O . ARG A 1 91 ? 0.616 8.470 -8.412 1.00 85.19 91 ARG A O 1
ATOM 766 N N . ARG A 1 92 ? 2.656 8.924 -7.542 1.00 84.50 92 ARG A N 1
ATOM 767 C CA . ARG A 1 92 ? 2.275 10.124 -6.780 1.00 84.50 92 ARG A CA 1
ATOM 768 C C . ARG A 1 92 ? 1.745 11.230 -7.674 1.00 84.50 92 ARG A C 1
ATOM 770 O O . ARG A 1 92 ? 0.679 11.774 -7.414 1.00 84.50 92 ARG A O 1
ATOM 777 N N . GLU A 1 93 ? 2.439 11.499 -8.775 1.00 88.50 93 GLU A N 1
ATOM 778 C CA . GLU A 1 93 ? 2.010 12.487 -9.766 1.00 88.50 93 GLU A CA 1
ATOM 779 C C . GLU A 1 93 ? 0.609 12.164 -10.304 1.00 88.50 93 GLU A C 1
ATOM 781 O O . GLU A 1 93 ? -0.274 13.017 -10.290 1.00 88.50 93 GLU A O 1
ATOM 786 N N . LYS A 1 94 ? 0.354 10.904 -10.683 1.00 86.19 94 LYS A N 1
ATOM 787 C CA . LYS A 1 94 ? -0.976 10.466 -11.136 1.00 86.19 94 LYS A CA 1
ATOM 788 C C . LYS A 1 94 ? -2.046 10.618 -10.061 1.00 86.19 94 LYS A C 1
ATOM 790 O O . LYS A 1 94 ? -3.147 11.057 -10.376 1.00 86.19 94 LYS A O 1
ATOM 795 N N . GLN A 1 95 ? -1.746 10.240 -8.818 1.00 83.31 95 GLN A N 1
ATOM 796 C CA . GLN A 1 95 ? -2.679 10.397 -7.699 1.00 83.31 95 GLN A CA 1
ATOM 797 C C . GLN A 1 95 ? -3.031 11.868 -7.478 1.00 83.31 95 GLN A C 1
ATOM 799 O O . GLN A 1 95 ? -4.207 12.195 -7.341 1.00 83.31 95 GLN A O 1
ATOM 804 N N . ARG A 1 96 ? -2.028 12.749 -7.507 1.00 84.75 96 ARG A N 1
ATOM 805 C CA . ARG A 1 96 ? -2.206 14.192 -7.357 1.00 84.75 96 ARG A CA 1
ATOM 806 C C . ARG A 1 96 ? -3.049 14.783 -8.485 1.00 84.75 96 ARG A C 1
ATOM 808 O O . ARG A 1 96 ? -4.054 15.422 -8.202 1.00 84.75 96 ARG A O 1
ATOM 815 N N . VAL A 1 97 ? -2.685 14.525 -9.742 1.00 88.00 97 VAL A N 1
ATOM 816 C CA . VAL A 1 97 ? -3.419 15.026 -10.918 1.00 88.00 97 VAL A CA 1
ATOM 817 C C . VAL A 1 97 ? -4.871 14.545 -10.902 1.00 88.00 97 VAL A C 1
ATOM 819 O O . VAL A 1 97 ? -5.785 15.311 -11.192 1.00 88.00 97 VAL A O 1
ATOM 822 N N . PHE A 1 98 ? -5.105 13.289 -10.519 1.00 83.75 98 PHE A N 1
ATOM 823 C CA . PHE A 1 98 ? -6.453 12.738 -10.418 1.00 83.75 98 PHE A CA 1
ATOM 824 C C . PHE A 1 98 ? -7.268 13.387 -9.292 1.00 83.75 98 PHE A C 1
ATOM 826 O O . PHE A 1 98 ? -8.422 13.754 -9.504 1.00 83.75 98 PHE A O 1
ATOM 833 N N . ALA A 1 99 ? -6.666 13.576 -8.114 1.00 81.75 99 ALA A N 1
ATOM 834 C CA . ALA A 1 99 ? -7.309 14.255 -6.993 1.00 81.75 99 ALA A CA 1
ATOM 835 C C . ALA A 1 99 ? -7.648 15.718 -7.325 1.00 81.75 99 ALA A C 1
ATOM 837 O O . ALA A 1 99 ? -8.740 16.178 -7.000 1.00 81.75 99 ALA A O 1
ATOM 838 N N . GLU A 1 100 ? -6.747 16.429 -8.011 1.00 84.31 100 GLU A N 1
ATOM 839 C CA . GLU A 1 100 ? -6.965 17.800 -8.484 1.00 84.31 100 GLU A CA 1
ATOM 840 C C . GLU A 1 100 ? -8.053 17.870 -9.571 1.00 84.31 100 GLU A C 1
ATOM 842 O O . GLU A 1 100 ? -8.897 18.767 -9.534 1.00 84.31 100 GLU A O 1
ATOM 847 N N . GLY A 1 101 ? -8.091 16.904 -10.494 1.00 85.31 101 GLY A N 1
ATOM 848 C CA . GLY A 1 101 ? -9.106 16.831 -11.547 1.00 85.31 101 GLY A CA 1
ATOM 849 C C . GLY A 1 101 ? -10.511 16.489 -11.038 1.00 85.31 101 GLY A C 1
ATOM 850 O O . GLY A 1 101 ? -11.494 17.002 -11.563 1.00 85.31 101 GLY A O 1
ATOM 851 N N . MET A 1 102 ? -10.625 15.674 -9.985 1.00 82.75 102 MET A N 1
ATOM 852 C CA . MET A 1 102 ? -11.910 15.218 -9.429 1.00 82.75 102 MET A CA 1
ATOM 853 C C . MET A 1 102 ? -12.462 16.085 -8.289 1.00 82.75 102 MET A C 1
ATOM 855 O O . MET A 1 102 ? -13.408 15.683 -7.611 1.00 82.75 102 MET A O 1
ATOM 859 N N . ARG A 1 103 ? -11.910 17.278 -8.036 1.00 82.75 103 ARG A N 1
ATOM 860 C CA . ARG A 1 103 ? -12.303 18.099 -6.869 1.00 82.75 103 ARG A CA 1
ATOM 861 C C . ARG A 1 103 ? -13.807 18.374 -6.789 1.00 82.75 103 ARG A C 1
ATOM 863 O O . ARG A 1 103 ? -14.369 18.332 -5.695 1.00 82.75 103 ARG A O 1
ATOM 870 N N . HIS A 1 104 ? -14.460 18.623 -7.924 1.00 82.50 104 HIS A N 1
ATOM 871 C CA . HIS A 1 104 ? -15.905 18.865 -7.978 1.00 82.50 104 HIS A CA 1
ATOM 872 C C . HIS A 1 104 ? -16.722 17.617 -7.617 1.00 82.50 104 HIS A C 1
ATOM 874 O O . HIS A 1 104 ? -17.646 17.703 -6.806 1.00 82.50 104 HIS A O 1
ATOM 880 N N . ASP A 1 105 ? -16.337 16.452 -8.138 1.00 82.81 105 ASP A N 1
ATOM 881 C CA . ASP A 1 105 ? -16.992 15.178 -7.833 1.00 82.81 105 ASP A CA 1
ATOM 882 C C . ASP A 1 105 ? -16.793 14.787 -6.365 1.00 82.81 105 ASP A C 1
ATOM 884 O O . ASP A 1 105 ? -17.731 14.370 -5.688 1.00 82.81 105 ASP A O 1
ATOM 888 N N . LEU A 1 106 ? -15.587 14.996 -5.829 1.00 80.44 106 LEU A N 1
ATOM 889 C CA . LEU A 1 106 ? -15.282 14.753 -4.420 1.00 80.44 106 LEU A CA 1
ATOM 890 C C . LEU A 1 106 ? -16.105 15.662 -3.499 1.00 80.44 106 LEU A C 1
ATOM 892 O O . LEU A 1 106 ? -16.547 15.221 -2.440 1.00 80.44 106 LEU A O 1
ATOM 896 N N . ALA A 1 107 ? -16.395 16.903 -3.901 1.00 83.19 107 ALA A N 1
ATOM 897 C CA . ALA A 1 107 ? -17.285 17.772 -3.136 1.00 83.19 107 ALA A CA 1
ATOM 898 C C . ALA A 1 107 ? -18.724 17.225 -3.060 1.00 83.19 107 ALA A C 1
ATOM 900 O O . ALA A 1 107 ? -19.355 17.336 -2.004 1.00 83.19 107 ALA A O 1
ATOM 901 N N . ALA A 1 108 ? -19.227 16.609 -4.135 1.00 82.38 108 ALA A N 1
ATOM 902 C CA . ALA A 1 108 ? -20.528 15.935 -4.147 1.00 82.38 108 ALA A CA 1
ATOM 903 C C . ALA A 1 108 ? -20.516 14.665 -3.279 1.00 82.38 108 ALA A C 1
ATOM 905 O O . ALA A 1 108 ? -21.384 14.493 -2.421 1.00 82.38 108 ALA A O 1
ATOM 906 N N . VAL A 1 109 ? -19.475 13.838 -3.413 1.00 81.25 109 VAL A N 1
ATOM 907 C CA . VAL A 1 109 ? -19.267 12.629 -2.599 1.00 81.25 109 VAL A CA 1
ATOM 908 C C . VAL A 1 109 ? -19.170 12.961 -1.110 1.00 81.25 109 VAL A C 1
ATOM 910 O O . VAL A 1 109 ? -19.763 12.260 -0.296 1.00 81.25 109 VAL A O 1
ATOM 913 N N . ARG A 1 110 ? -18.497 14.057 -0.731 1.00 82.00 110 ARG A N 1
ATOM 914 C CA . ARG A 1 110 ? -18.432 14.511 0.668 1.00 82.00 110 ARG A CA 1
ATOM 915 C C . ARG A 1 110 ? -19.818 14.808 1.234 1.00 82.00 110 ARG A C 1
ATOM 917 O O . ARG A 1 110 ? -20.090 14.433 2.367 1.00 82.00 110 ARG A O 1
ATOM 924 N N . LYS A 1 111 ? -20.670 15.503 0.472 1.00 79.19 111 LYS A N 1
ATOM 925 C CA . LYS A 1 111 ? -22.030 15.852 0.916 1.00 79.19 111 LYS A CA 1
ATOM 926 C C . LYS A 1 111 ? -22.918 14.617 1.061 1.00 79.19 111 LYS A C 1
ATOM 928 O O . LYS A 1 111 ? -23.730 14.573 1.972 1.00 79.19 111 LYS A O 1
ATOM 933 N N . ALA A 1 112 ? -22.767 13.645 0.165 1.00 77.50 112 ALA A N 1
ATOM 934 C CA . ALA A 1 112 ? -23.604 12.451 0.139 1.00 77.50 112 ALA A CA 1
ATOM 935 C C . ALA A 1 112 ? -23.073 11.286 0.991 1.00 77.50 112 ALA A C 1
ATOM 937 O O . ALA A 1 112 ? -23.804 10.329 1.218 1.00 77.50 112 ALA A O 1
ATOM 938 N N . GLY A 1 113 ? -21.796 11.309 1.388 1.00 73.25 113 GLY A N 1
ATOM 939 C CA . GLY A 1 113 ? -21.134 10.192 2.075 1.00 73.25 113 GLY A CA 1
ATOM 940 C C . GLY A 1 113 ? -20.996 8.922 1.226 1.00 73.25 113 GLY A C 1
ATOM 941 O O . GLY A 1 113 ? -20.621 7.875 1.741 1.00 73.25 113 GLY A O 1
ATOM 942 N N . SER A 1 114 ? -21.289 8.991 -0.077 1.00 76.69 114 SER A N 1
ATOM 943 C CA . SER A 1 114 ? -21.397 7.826 -0.955 1.00 76.69 114 SER A CA 1
ATOM 944 C C . SER A 1 114 ? -20.794 8.088 -2.329 1.00 76.69 114 SER A C 1
ATOM 946 O O . SER A 1 114 ? -20.932 9.166 -2.908 1.00 76.69 114 SER A O 1
ATOM 948 N N . LEU A 1 115 ? -20.164 7.052 -2.883 1.00 71.38 115 LEU A N 1
ATOM 949 C CA . LEU A 1 115 ? -19.601 7.056 -4.236 1.00 71.38 115 LEU A CA 1
ATOM 950 C C . LEU A 1 115 ? -20.683 7.085 -5.324 1.00 71.38 115 LEU A C 1
ATOM 952 O O . LEU A 1 115 ? -20.389 7.441 -6.461 1.00 71.38 115 LEU A O 1
ATOM 956 N N . ALA A 1 116 ? -21.930 6.746 -4.983 1.00 70.50 116 ALA A N 1
ATOM 957 C CA . ALA A 1 116 ? -23.063 6.826 -5.903 1.00 70.50 116 ALA A CA 1
ATOM 958 C C . ALA A 1 116 ? -23.428 8.275 -6.280 1.00 70.50 116 ALA A C 1
ATOM 960 O O . ALA A 1 116 ? -24.145 8.491 -7.249 1.00 70.50 116 ALA A O 1
ATOM 961 N N . ALA A 1 117 ? -22.922 9.268 -5.541 1.00 69.44 117 ALA A N 1
ATOM 962 C CA . ALA A 1 117 ? -23.194 10.683 -5.779 1.00 69.44 117 ALA A CA 1
ATOM 963 C C . ALA A 1 117 ? -22.293 11.335 -6.843 1.00 69.44 117 ALA A C 1
ATOM 965 O O . ALA A 1 117 ? -22.381 12.545 -7.045 1.00 69.44 117 ALA A O 1
ATOM 966 N N . VAL A 1 118 ? -21.413 10.570 -7.502 1.00 69.44 118 VAL A N 1
ATOM 967 C CA . VAL A 1 118 ? -20.563 11.081 -8.589 1.00 69.44 118 VAL A CA 1
ATOM 968 C C . VAL A 1 118 ? -21.430 11.309 -9.841 1.00 69.44 118 VAL A C 1
ATOM 970 O O . VAL A 1 118 ? -21.886 10.325 -10.427 1.00 69.44 118 VAL A O 1
ATOM 973 N N . PRO A 1 119 ? -21.647 12.566 -10.289 1.00 59.19 119 PRO A N 1
ATOM 974 C CA . PRO A 1 119 ? -22.637 12.898 -11.324 1.00 59.19 119 PRO A CA 1
ATOM 975 C C . PRO A 1 119 ? -22.357 12.283 -12.702 1.00 59.19 119 PRO A C 1
ATOM 977 O O . PRO A 1 119 ? -23.286 12.048 -13.464 1.00 59.19 119 PRO A O 1
ATOM 980 N N . ASN A 1 120 ? -21.085 12.008 -13.014 1.00 62.62 120 ASN A N 1
ATOM 981 C CA . ASN A 1 120 ? -20.625 11.474 -14.302 1.00 62.62 120 ASN A CA 1
ATOM 982 C C . ASN A 1 120 ? -19.735 10.232 -14.123 1.00 62.62 120 ASN A C 1
ATOM 984 O O . ASN A 1 120 ? -18.710 10.076 -14.791 1.00 62.62 120 ASN A O 1
ATOM 988 N N . GLY A 1 121 ? -20.067 9.365 -13.164 1.00 58.16 121 GLY A N 1
ATOM 989 C CA . GLY A 1 121 ? -19.262 8.176 -12.904 1.00 58.16 121 GLY A CA 1
ATOM 990 C C . GLY A 1 121 ? -19.266 7.211 -14.101 1.00 58.16 121 GLY A C 1
ATOM 991 O O . GLY A 1 121 ? -20.308 7.021 -14.731 1.00 58.16 121 GLY A O 1
ATOM 992 N N . PRO A 1 122 ? -18.126 6.584 -14.448 1.00 56.94 122 PRO A N 1
ATOM 993 C CA . PRO A 1 122 ? -18.070 5.673 -15.584 1.00 56.94 122 PRO A CA 1
ATOM 994 C C . PRO A 1 122 ? -19.064 4.511 -15.397 1.00 56.94 122 PRO A C 1
ATOM 996 O O . PRO A 1 122 ? -19.198 4.002 -14.282 1.00 56.94 122 PRO A O 1
ATOM 999 N N . PRO A 1 123 ? -19.704 4.010 -16.472 1.00 53.84 123 PRO A N 1
ATOM 1000 C CA . PRO A 1 123 ? -20.750 2.976 -16.406 1.00 53.84 123 PRO A CA 1
ATOM 1001 C C . PRO A 1 123 ? -20.291 1.642 -15.780 1.00 53.84 123 PRO A C 1
ATOM 1003 O O . PRO A 1 123 ? -21.107 0.794 -15.436 1.00 53.84 123 PRO A O 1
ATOM 1006 N N . LEU A 1 124 ? -18.982 1.462 -15.563 1.00 51.31 124 LEU A N 1
ATOM 1007 C CA . LEU A 1 124 ? -18.378 0.327 -14.853 1.00 51.31 124 LEU A CA 1
ATOM 1008 C C . LEU A 1 124 ? -18.367 0.477 -13.319 1.00 51.31 124 LEU A C 1
ATOM 1010 O O . LEU A 1 124 ? -17.718 -0.316 -12.633 1.00 51.31 124 LEU A O 1
ATOM 1014 N N . LEU A 1 125 ? -19.073 1.467 -12.763 1.00 55.75 125 LEU A N 1
ATOM 1015 C CA . LEU A 1 125 ? -19.177 1.726 -11.322 1.00 55.75 125 LEU A CA 1
ATOM 1016 C C . LEU A 1 125 ? -19.539 0.484 -10.492 1.00 55.75 125 LEU A C 1
ATOM 1018 O O . LEU A 1 125 ? -19.039 0.360 -9.382 1.00 55.75 125 LEU A O 1
ATOM 1022 N N . ALA A 1 126 ? -20.311 -0.472 -11.021 1.00 52.75 126 ALA A N 1
ATOM 1023 C CA . ALA A 1 126 ? -20.623 -1.721 -10.316 1.00 52.75 126 ALA A CA 1
ATOM 1024 C C . ALA A 1 126 ? -19.389 -2.636 -10.132 1.00 52.75 126 ALA A C 1
ATOM 1026 O O . ALA A 1 126 ? -19.115 -3.103 -9.026 1.00 52.75 126 ALA A O 1
ATOM 1027 N N . LEU A 1 127 ? -18.583 -2.834 -11.186 1.00 55.91 127 LEU A N 1
ATOM 1028 C CA . LEU A 1 127 ? -17.324 -3.598 -11.121 1.00 55.91 127 LEU A CA 1
ATOM 1029 C C . LEU A 1 127 ? -16.240 -2.845 -10.333 1.00 55.91 127 LEU A C 1
ATOM 1031 O O . LEU A 1 127 ? -15.423 -3.447 -9.630 1.00 55.91 127 LEU A O 1
ATOM 1035 N N . CYS A 1 128 ? -16.233 -1.516 -10.428 1.00 69.00 128 CYS A N 1
ATOM 1036 C CA . CYS A 1 128 ? -15.362 -0.661 -9.631 1.00 69.00 128 CYS A CA 1
ATOM 1037 C C . CYS A 1 128 ? -15.783 -0.628 -8.155 1.00 69.00 128 CYS A C 1
ATOM 1039 O O . CYS A 1 128 ? -14.911 -0.567 -7.294 1.00 69.00 128 CYS A O 1
ATOM 1041 N N . GLY A 1 129 ? -17.076 -0.747 -7.852 1.00 74.31 129 GLY A N 1
ATOM 1042 C CA . GLY A 1 129 ? -17.634 -0.702 -6.502 1.00 74.31 129 GLY A CA 1
ATOM 1043 C C . GLY A 1 129 ? -17.049 -1.785 -5.607 1.00 74.31 129 GLY A C 1
ATOM 1044 O O . GLY A 1 129 ? -16.474 -1.466 -4.570 1.00 74.31 129 GLY A O 1
ATOM 1045 N N . TRP A 1 130 ? -17.052 -3.045 -6.056 1.00 79.75 130 TRP A N 1
ATOM 1046 C CA . TRP A 1 130 ? -16.417 -4.135 -5.304 1.00 79.75 130 TRP A CA 1
ATOM 1047 C C . TRP A 1 130 ? -14.908 -3.919 -5.119 1.00 79.75 130 TRP A C 1
ATOM 1049 O O . TRP A 1 130 ? -14.362 -4.174 -4.046 1.00 79.75 130 TRP A O 1
ATOM 1059 N N . ARG A 1 131 ? -14.208 -3.401 -6.141 1.00 83.38 131 ARG A N 1
ATOM 1060 C CA . ARG A 1 131 ? -12.768 -3.096 -6.040 1.00 83.38 131 ARG A CA 1
ATOM 1061 C C . ARG A 1 131 ? -12.491 -2.004 -5.008 1.00 83.38 131 ARG A C 1
ATOM 1063 O O . ARG A 1 131 ? -11.520 -2.128 -4.261 1.00 83.38 131 ARG A O 1
ATOM 1070 N N . ILE A 1 132 ? -13.316 -0.959 -4.980 1.00 81.94 132 ILE A N 1
ATOM 1071 C CA . IL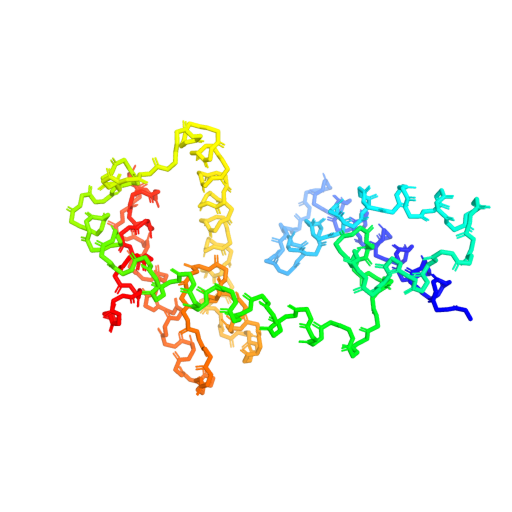E A 1 132 ? -13.204 0.153 -4.035 1.00 81.94 132 ILE A CA 1
ATOM 1072 C C . ILE A 1 132 ? -13.563 -0.324 -2.630 1.00 81.94 132 ILE A C 1
ATOM 1074 O O . ILE A 1 132 ? -12.782 -0.101 -1.713 1.00 81.94 132 ILE A O 1
ATOM 1078 N N . GLN A 1 133 ? -14.655 -1.069 -2.468 1.00 82.88 133 GLN A N 1
ATOM 1079 C CA . GLN A 1 133 ? -15.049 -1.659 -1.191 1.00 82.88 133 GLN A CA 1
ATOM 1080 C C . GLN A 1 133 ? -13.949 -2.568 -0.636 1.00 82.88 133 GLN A C 1
ATOM 1082 O O . GLN A 1 133 ? -13.551 -2.410 0.513 1.00 82.88 133 GLN A O 1
ATOM 1087 N N . ARG A 1 134 ? -13.367 -3.445 -1.466 1.00 86.94 134 ARG A N 1
ATOM 1088 C CA . ARG A 1 134 ? -12.226 -4.289 -1.078 1.00 86.94 134 ARG A CA 1
ATOM 1089 C C . ARG A 1 134 ? -10.997 -3.467 -0.684 1.00 86.94 134 ARG A C 1
ATOM 1091 O O . ARG A 1 134 ? -10.221 -3.874 0.179 1.00 86.94 134 ARG A O 1
ATOM 1098 N N . ARG A 1 135 ? -10.769 -2.322 -1.335 1.00 87.81 135 ARG A N 1
ATOM 1099 C CA . ARG A 1 135 ? -9.669 -1.418 -0.976 1.00 87.81 135 ARG A CA 1
ATOM 1100 C C . ARG A 1 135 ? -9.943 -0.718 0.354 1.00 87.81 135 ARG A C 1
ATOM 1102 O O . ARG A 1 135 ? -9.040 -0.664 1.178 1.00 87.81 135 ARG A O 1
ATOM 1109 N N . LEU A 1 136 ? -11.161 -0.230 0.573 1.00 86.88 136 LEU A N 1
ATOM 1110 C CA . LEU A 1 136 ? -11.572 0.426 1.814 1.00 86.88 136 LEU A CA 1
ATOM 1111 C C . LEU A 1 136 ? -11.569 -0.551 2.992 1.00 86.88 136 LEU A C 1
ATOM 1113 O O . LEU A 1 136 ? -11.085 -0.193 4.059 1.00 86.88 136 LEU A O 1
ATOM 1117 N N . SER A 1 137 ? -11.990 -1.802 2.788 1.00 87.56 137 SER A N 1
ATOM 1118 C CA . SER A 1 137 ? -11.890 -2.849 3.809 1.00 87.56 137 SER A CA 1
ATOM 1119 C C . SER A 1 137 ? -10.433 -3.184 4.142 1.00 87.56 137 SER A C 1
ATOM 1121 O O . SER A 1 137 ? -10.097 -3.377 5.306 1.00 87.56 137 SER A O 1
ATOM 1123 N N . ALA A 1 138 ? -9.543 -3.211 3.143 1.00 89.50 138 ALA A N 1
ATOM 1124 C CA . ALA A 1 138 ? -8.111 -3.395 3.376 1.00 89.50 138 ALA A CA 1
ATOM 1125 C C . ALA A 1 138 ? -7.493 -2.218 4.153 1.00 89.50 138 ALA A C 1
ATOM 1127 O O . ALA A 1 138 ? -6.674 -2.446 5.037 1.00 89.50 138 ALA A O 1
ATOM 1128 N N . ILE A 1 139 ? -7.910 -0.979 3.862 1.00 90.75 139 ILE A N 1
ATOM 1129 C 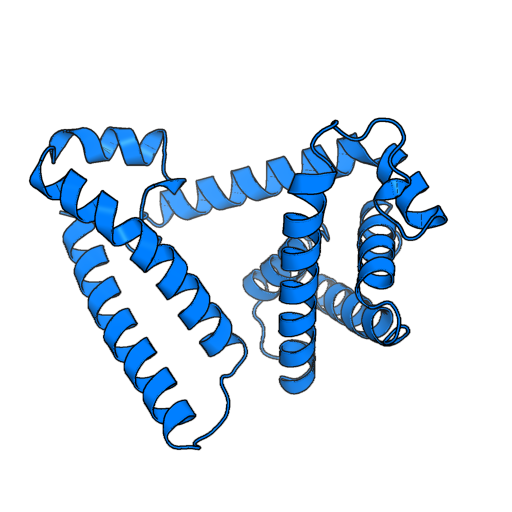CA . ILE A 1 139 ? -7.503 0.212 4.626 1.00 90.75 139 ILE A CA 1
ATOM 1130 C C . ILE A 1 139 ? -8.026 0.126 6.062 1.00 90.75 139 ILE A C 1
ATOM 1132 O O . ILE A 1 139 ? -7.268 0.380 6.988 1.00 90.75 139 ILE A O 1
ATOM 1136 N N . ALA A 1 140 ? -9.278 -0.291 6.265 1.00 89.56 140 ALA A N 1
ATOM 1137 C CA . ALA A 1 140 ? -9.851 -0.459 7.597 1.00 89.56 140 ALA A CA 1
ATOM 1138 C C . ALA A 1 140 ? -9.097 -1.510 8.431 1.00 89.56 140 ALA A C 1
ATOM 1140 O O . ALA A 1 140 ? -8.827 -1.285 9.609 1.00 89.56 140 ALA A O 1
ATOM 1141 N N . ALA 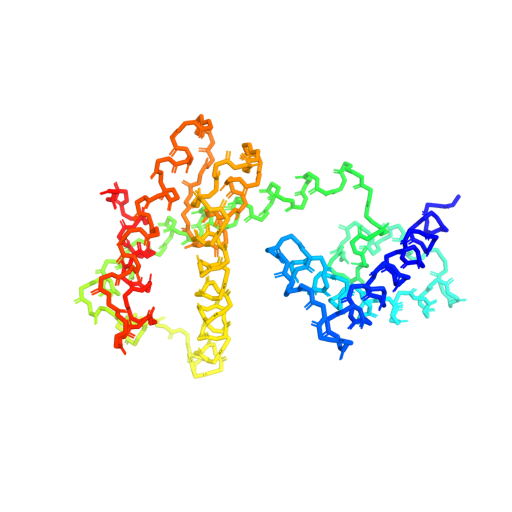A 1 141 ? -8.696 -2.625 7.813 1.00 90.06 141 ALA A N 1
ATOM 1142 C CA . ALA A 1 141 ? -7.852 -3.624 8.465 1.00 90.06 141 ALA A CA 1
ATOM 1143 C C . ALA A 1 141 ? -6.457 -3.067 8.818 1.00 90.06 141 ALA A C 1
ATOM 1145 O O . ALA A 1 141 ? -5.952 -3.341 9.904 1.00 90.06 141 ALA A O 1
ATOM 1146 N N . ASP A 1 142 ? -5.846 -2.259 7.942 1.00 92.50 142 ASP A N 1
ATOM 1147 C CA . ASP A 1 142 ? -4.569 -1.585 8.234 1.00 92.50 142 ASP A CA 1
ATOM 1148 C C . ASP A 1 142 ? -4.710 -0.534 9.349 1.00 92.50 142 ASP A C 1
ATOM 1150 O O . ASP A 1 142 ? -3.843 -0.447 10.215 1.00 92.50 142 ASP A O 1
ATOM 1154 N N . ASP A 1 143 ? -5.810 0.228 9.372 1.00 92.56 143 ASP A N 1
ATOM 1155 C CA . ASP A 1 143 ? -6.125 1.193 10.433 1.00 92.56 143 ASP A CA 1
ATOM 1156 C C . ASP A 1 143 ? -6.222 0.496 11.799 1.00 92.56 143 ASP A C 1
ATOM 1158 O O . ASP A 1 143 ? -5.673 0.992 12.783 1.00 92.56 143 ASP A O 1
ATOM 1162 N N . ALA A 1 144 ? -6.866 -0.675 11.865 1.00 90.56 144 ALA A N 1
ATOM 1163 C CA . ALA A 1 144 ? -6.958 -1.464 13.093 1.00 90.56 144 ALA A CA 1
ATOM 1164 C C . ALA A 1 144 ? -5.571 -1.897 13.603 1.00 90.56 144 ALA A C 1
ATOM 1166 O O . ALA A 1 144 ? -5.284 -1.779 14.794 1.00 90.56 144 ALA A O 1
ATOM 1167 N N . LEU A 1 145 ? -4.679 -2.329 12.706 1.00 92.44 145 LEU A N 1
ATOM 1168 C CA . LEU A 1 145 ? -3.306 -2.696 13.070 1.00 92.44 145 LEU A CA 1
ATOM 1169 C C . LEU A 1 145 ? -2.485 -1.477 13.509 1.00 92.44 145 LEU A C 1
ATOM 1171 O O . LEU A 1 145 ? -1.768 -1.549 14.505 1.00 92.44 145 LEU A O 1
ATOM 1175 N N . LEU A 1 146 ? -2.624 -0.336 12.827 1.00 92.88 146 LEU A N 1
ATOM 1176 C CA . LEU A 1 146 ? -1.963 0.909 13.228 1.00 92.88 146 LEU A CA 1
ATOM 1177 C C . LEU A 1 146 ? -2.385 1.365 14.622 1.00 92.88 146 LEU A C 1
ATOM 1179 O O . LEU A 1 146 ? -1.544 1.863 15.368 1.00 92.88 146 LEU A O 1
ATOM 1183 N N . LYS A 1 147 ? -3.658 1.193 14.993 1.00 91.19 147 LYS A N 1
ATOM 1184 C CA . LYS A 1 147 ? -4.138 1.508 16.344 1.00 91.19 147 LYS A CA 1
ATOM 1185 C C . LYS A 1 147 ? -3.444 0.644 17.397 1.00 91.19 147 LYS A C 1
ATOM 1187 O O . LYS A 1 147 ? -2.925 1.185 18.371 1.00 91.19 147 LYS A O 1
ATOM 1192 N N . LEU A 1 148 ? -3.362 -0.667 17.163 1.00 90.44 148 LEU A N 1
ATOM 1193 C CA . LEU A 1 148 ? -2.683 -1.606 18.066 1.00 90.44 148 LEU A CA 1
ATOM 1194 C C . LEU A 1 148 ? -1.186 -1.298 18.222 1.00 90.44 148 LEU A C 1
ATOM 1196 O O . LEU A 1 148 ? -0.618 -1.498 19.291 1.00 90.44 148 LEU A O 1
ATOM 1200 N N . GLU A 1 149 ? -0.548 -0.779 17.173 1.00 90.56 149 GLU A N 1
ATOM 1201 C CA . GLU A 1 149 ? 0.881 -0.442 17.157 1.00 90.56 149 GLU A CA 1
ATOM 1202 C C . GLU A 1 149 ? 1.187 1.011 17.577 1.00 90.56 149 GLU A C 1
ATOM 1204 O O . GLU A 1 149 ? 2.300 1.502 17.373 1.00 90.56 149 GLU A O 1
ATOM 1209 N N . GLY A 1 150 ? 0.221 1.712 18.184 1.00 88.00 150 GLY A N 1
ATOM 1210 C CA . GLY A 1 150 ? 0.418 3.057 18.730 1.00 88.00 150 GLY A CA 1
ATOM 1211 C C . GLY A 1 150 ? 0.279 4.179 17.698 1.00 88.00 150 GLY A C 1
ATOM 1212 O O . GLY A 1 150 ? 1.068 5.116 17.696 1.00 88.00 150 GLY A O 1
ATOM 1213 N N . MET A 1 151 ? -0.691 4.090 16.786 1.00 87.94 151 MET A N 1
ATOM 1214 C CA . MET A 1 151 ? -1.039 5.135 15.800 1.00 87.94 151 MET A CA 1
ATOM 1215 C C . MET A 1 151 ? 0.143 5.623 14.949 1.00 87.94 151 MET A C 1
ATOM 1217 O O . MET A 1 151 ? 0.206 6.778 14.525 1.00 87.94 151 MET A O 1
ATOM 1221 N N . GLY A 1 152 ? 1.101 4.732 14.715 1.00 85.06 152 GLY A N 1
ATOM 1222 C CA . GLY A 1 152 ? 2.272 4.996 13.902 1.00 85.06 152 GLY A CA 1
ATOM 1223 C C . GLY A 1 152 ? 3.413 5.758 14.567 1.00 85.06 152 GLY A C 1
ATOM 1224 O O . GLY A 1 152 ? 4.212 6.374 13.869 1.00 85.06 152 GLY A O 1
ATOM 1225 N N . GLU A 1 153 ? 3.554 5.665 15.894 1.00 87.81 153 GLU A N 1
ATOM 1226 C CA . GLU A 1 153 ? 4.738 6.164 16.613 1.00 87.81 153 GLU A CA 1
ATOM 1227 C C . GLU A 1 153 ? 6.067 5.675 16.022 1.00 87.81 153 GLU A C 1
ATOM 1229 O O . GLU A 1 153 ? 7.038 6.428 15.985 1.00 87.81 153 GLU A O 1
ATOM 1234 N N . ARG A 1 154 ? 6.105 4.416 15.576 1.00 88.88 154 ARG A N 1
ATOM 1235 C CA . ARG A 1 154 ? 7.320 3.738 15.105 1.00 88.88 154 ARG A CA 1
ATOM 1236 C C . ARG A 1 154 ? 7.568 3.881 13.600 1.00 88.88 154 ARG A C 1
ATOM 1238 O O . ARG A 1 154 ? 8.590 3.391 13.132 1.00 88.88 154 ARG A O 1
ATOM 1245 N N . LEU A 1 155 ? 6.647 4.498 12.851 1.00 91.06 155 LEU A N 1
ATOM 1246 C CA . LEU A 1 155 ? 6.794 4.642 11.402 1.00 91.06 155 LEU A CA 1
ATOM 1247 C C . LEU A 1 155 ? 7.810 5.737 11.069 1.00 91.06 155 LEU A C 1
ATOM 1249 O O . LEU A 1 155 ? 7.798 6.832 11.631 1.00 91.06 155 LEU A O 1
ATOM 1253 N N . THR A 1 156 ? 8.653 5.446 10.089 1.00 93.00 156 THR A N 1
ATOM 1254 C CA . THR A 1 156 ? 9.558 6.417 9.475 1.00 93.00 156 THR A CA 1
ATOM 1255 C C . THR A 1 156 ? 8.792 7.383 8.559 1.00 93.00 156 THR A C 1
ATOM 1257 O O . THR A 1 156 ? 7.687 7.087 8.104 1.00 93.00 156 THR A O 1
ATOM 1260 N N . ALA A 1 157 ? 9.374 8.547 8.242 1.00 91.75 157 ALA A N 1
ATOM 1261 C CA . ALA A 1 157 ? 8.774 9.522 7.321 1.00 91.75 157 ALA A CA 1
ATOM 1262 C C . ALA A 1 157 ? 8.274 8.925 5.980 1.00 91.75 157 ALA A C 1
ATOM 1264 O O . ALA A 1 157 ? 7.136 9.216 5.607 1.00 91.75 157 ALA A O 1
ATOM 1265 N N . PRO A 1 158 ? 9.035 8.065 5.264 1.00 90.50 158 PRO A N 1
ATOM 1266 C CA . PRO A 1 158 ? 8.532 7.442 4.039 1.00 90.50 158 PRO A CA 1
ATOM 1267 C C . PRO A 1 158 ? 7.366 6.474 4.285 1.00 90.50 158 PRO A C 1
ATOM 1269 O O . PRO A 1 158 ? 6.465 6.400 3.456 1.00 90.50 158 PRO A O 1
ATOM 1272 N N . GLU A 1 159 ? 7.335 5.765 5.416 1.00 91.56 159 GLU A N 1
ATOM 1273 C CA . GLU A 1 159 ? 6.231 4.856 5.754 1.00 91.56 159 GLU A CA 1
ATOM 1274 C C . GLU A 1 159 ? 4.964 5.620 6.161 1.00 91.56 159 GLU A C 1
ATOM 1276 O O . GLU A 1 159 ? 3.857 5.186 5.842 1.00 91.56 159 GLU A O 1
ATOM 1281 N N . LEU A 1 160 ? 5.108 6.761 6.847 1.00 94.31 160 LEU A N 1
ATOM 1282 C CA . LEU A 1 160 ? 4.000 7.672 7.150 1.00 94.31 160 LEU A CA 1
ATOM 1283 C C . LEU A 1 160 ? 3.401 8.240 5.862 1.00 94.31 160 LEU A C 1
ATOM 1285 O O . LEU A 1 160 ? 2.180 8.253 5.703 1.00 94.31 160 LEU A O 1
ATOM 1289 N N . LEU A 1 161 ? 4.260 8.670 4.935 1.00 92.62 161 LEU A N 1
ATOM 1290 C CA . LEU A 1 161 ? 3.840 9.146 3.623 1.00 92.62 161 LEU A CA 1
ATOM 1291 C C . LEU A 1 161 ? 3.093 8.052 2.855 1.00 92.62 161 LEU A C 1
ATOM 1293 O O . LEU A 1 161 ? 1.978 8.286 2.400 1.00 92.62 161 LEU A O 1
ATOM 1297 N N . GLU A 1 162 ? 3.655 6.844 2.780 1.00 91.12 162 GLU A N 1
ATOM 1298 C CA . GLU A 1 162 ? 3.008 5.712 2.115 1.00 91.12 162 GLU A CA 1
ATOM 1299 C C . GLU A 1 162 ? 1.639 5.399 2.746 1.00 91.12 162 GLU A C 1
ATOM 1301 O O . GLU A 1 162 ? 0.653 5.205 2.037 1.00 91.12 162 GLU A O 1
ATOM 1306 N N . ALA A 1 163 ? 1.544 5.402 4.080 1.00 93.06 163 ALA A N 1
ATOM 1307 C CA . ALA A 1 163 ? 0.290 5.162 4.786 1.00 93.06 163 ALA A CA 1
ATOM 1308 C C . ALA A 1 163 ? -0.782 6.211 4.436 1.00 93.06 163 ALA A C 1
ATOM 1310 O O . ALA A 1 163 ? -1.945 5.852 4.227 1.00 93.06 163 ALA A O 1
ATOM 1311 N N . LEU A 1 164 ? -0.412 7.489 4.347 1.00 92.81 164 LEU A N 1
ATOM 1312 C CA . LEU A 1 164 ? -1.319 8.564 3.937 1.00 92.81 164 LEU A CA 1
ATOM 1313 C C . LEU A 1 164 ? -1.731 8.439 2.466 1.00 92.81 164 LEU A C 1
ATOM 1315 O O . LEU A 1 164 ? -2.919 8.529 2.151 1.00 92.81 164 LEU A O 1
ATOM 1319 N N . GLU A 1 165 ? -0.783 8.149 1.578 1.00 90.44 165 GLU A N 1
ATOM 1320 C CA . GLU A 1 165 ? -1.038 7.958 0.147 1.00 90.44 165 GLU A CA 1
ATOM 1321 C C . GLU A 1 165 ? -1.971 6.768 -0.111 1.00 90.44 165 GLU A C 1
ATOM 1323 O O . GLU A 1 165 ? -2.841 6.818 -0.984 1.00 90.44 165 GLU A O 1
ATOM 1328 N N . GLU A 1 166 ? -1.853 5.691 0.671 1.00 90.31 166 GLU A N 1
ATOM 1329 C CA . GLU A 1 166 ? -2.765 4.549 0.593 1.00 90.31 166 GLU A CA 1
ATOM 1330 C C . GLU A 1 166 ? -4.201 4.880 1.005 1.00 90.31 166 GLU A C 1
ATOM 1332 O O . GLU A 1 166 ? -5.121 4.225 0.501 1.00 90.31 166 GLU A O 1
ATOM 1337 N N . ARG A 1 167 ? -4.367 5.884 1.875 1.00 90.69 167 ARG A N 1
ATOM 1338 C CA . ARG A 1 167 ? -5.645 6.452 2.333 1.00 90.69 167 ARG A CA 1
ATOM 1339 C C . ARG A 1 167 ? -6.156 7.561 1.411 1.00 90.69 167 ARG A C 1
ATOM 1341 O O . ARG A 1 167 ? -7.249 8.061 1.624 1.00 90.69 167 ARG A O 1
ATOM 1348 N N . GLY A 1 168 ? -5.406 7.917 0.366 1.00 87.56 168 GLY A N 1
ATOM 1349 C CA . GLY A 1 168 ? -5.784 8.961 -0.589 1.00 87.56 168 GLY A CA 1
ATOM 1350 C C . GLY A 1 168 ? -5.485 10.386 -0.117 1.00 87.56 168 GLY A C 1
ATOM 1351 O O . GLY A 1 168 ? -5.987 11.332 -0.716 1.00 87.56 168 GLY A O 1
ATOM 1352 N N . ILE A 1 169 ? -4.669 10.550 0.929 1.00 89.62 169 ILE A N 1
ATOM 1353 C CA . ILE A 1 169 ? -4.229 11.854 1.429 1.00 89.62 169 ILE A CA 1
ATOM 1354 C C . ILE A 1 169 ? -2.917 12.232 0.738 1.00 89.62 169 ILE A C 1
ATOM 1356 O O . ILE A 1 169 ? -1.953 11.468 0.747 1.00 89.62 169 ILE A O 1
ATOM 1360 N N . ILE A 1 170 ? -2.864 13.435 0.166 1.00 86.12 170 ILE A N 1
ATOM 1361 C CA . ILE A 1 170 ? -1.652 13.960 -0.470 1.00 86.12 170 ILE A CA 1
ATOM 1362 C C . ILE A 1 170 ? -0.685 14.421 0.627 1.00 86.12 170 ILE A C 1
ATOM 1364 O O . ILE A 1 170 ? -0.968 15.374 1.358 1.00 86.12 170 ILE A O 1
ATOM 1368 N N . GLY A 1 171 ? 0.441 13.714 0.747 1.00 84.19 171 GLY A N 1
ATOM 1369 C CA . GLY A 1 171 ? 1.489 13.985 1.734 1.00 84.19 171 GLY A CA 1
ATOM 1370 C C . GLY A 1 171 ? 2.772 14.604 1.165 1.00 84.19 171 GLY A C 1
ATOM 1371 O O . GLY A 1 171 ? 3.740 14.773 1.903 1.00 84.19 171 GLY A O 1
ATOM 1372 N N . ASP A 1 172 ? 2.811 14.897 -0.136 1.00 83.31 172 ASP A N 1
ATOM 1373 C CA . ASP A 1 172 ? 4.037 15.326 -0.814 1.00 83.31 172 ASP A CA 1
ATOM 1374 C C . ASP A 1 172 ? 4.551 16.672 -0.270 1.00 83.31 172 ASP A C 1
ATOM 1376 O O . ASP A 1 172 ? 3.782 17.616 -0.087 1.00 83.31 172 ASP A O 1
ATOM 1380 N N . GLY A 1 173 ? 5.855 16.746 0.010 1.00 84.44 173 GLY A N 1
ATOM 1381 C CA . GLY A 1 173 ? 6.515 17.943 0.549 1.00 84.44 173 GLY A CA 1
ATOM 1382 C C . GLY A 1 173 ? 6.279 18.252 2.036 1.00 84.44 173 GLY A C 1
ATOM 1383 O O . GLY A 1 173 ? 6.683 19.321 2.489 1.00 84.44 173 GLY A O 1
ATOM 1384 N N . LEU A 1 174 ? 5.645 17.361 2.807 1.00 88.00 174 LEU A N 1
ATOM 1385 C CA . LEU A 1 174 ? 5.391 17.577 4.238 1.00 88.00 174 LEU A CA 1
ATOM 1386 C C . LEU A 1 174 ? 6.516 17.044 5.129 1.00 88.00 174 LEU A C 1
ATOM 1388 O O . LEU A 1 174 ? 7.139 16.025 4.830 1.00 88.00 174 LEU A O 1
ATOM 1392 N N . ASP A 1 175 ? 6.713 17.698 6.275 1.00 92.88 175 ASP A N 1
ATOM 1393 C CA . ASP A 1 175 ? 7.614 17.215 7.324 1.00 92.88 175 ASP A CA 1
ATOM 1394 C C . ASP A 1 175 ? 7.027 15.996 8.065 1.00 92.88 175 ASP A C 1
ATOM 1396 O O . ASP A 1 175 ? 5.810 15.805 8.143 1.00 92.88 175 ASP A O 1
ATOM 1400 N N . GLY A 1 176 ? 7.890 15.180 8.676 1.00 91.94 176 GLY A N 1
ATOM 1401 C CA . GLY A 1 176 ? 7.501 13.963 9.394 1.00 91.94 176 GLY A CA 1
ATOM 1402 C C . GLY A 1 176 ? 6.478 14.206 10.510 1.00 91.94 176 GLY A C 1
ATOM 1403 O O . GLY A 1 176 ? 5.587 13.382 10.724 1.00 91.94 176 GLY A O 1
ATOM 1404 N N . LYS A 1 177 ? 6.552 15.357 11.192 1.00 92.69 177 LYS A N 1
ATOM 1405 C CA . LYS A 1 177 ? 5.582 15.737 12.234 1.00 92.69 177 LYS A CA 1
ATOM 1406 C C . LYS A 1 177 ? 4.186 15.985 11.663 1.00 92.69 177 LYS A C 1
ATOM 1408 O O . LYS A 1 177 ? 3.202 15.524 12.236 1.00 92.69 177 LYS A O 1
ATOM 1413 N N . GLU A 1 178 ? 4.118 16.670 10.527 1.00 92.75 178 GLU A N 1
ATOM 1414 C CA . GLU A 1 178 ? 2.872 16.996 9.832 1.00 92.75 178 GLU A CA 1
ATOM 1415 C C . GLU A 1 178 ? 2.232 15.735 9.232 1.00 92.75 178 GLU A C 1
ATOM 1417 O O . GLU A 1 178 ? 1.037 15.499 9.410 1.00 92.75 178 GLU A O 1
ATOM 1422 N N . LEU A 1 179 ? 3.035 14.850 8.623 1.00 93.88 179 LEU A N 1
ATOM 1423 C CA . LEU A 1 179 ? 2.574 13.534 8.157 1.00 93.88 179 LEU A CA 1
ATOM 1424 C C . LEU A 1 179 ? 1.942 12.728 9.303 1.00 93.88 179 LEU A C 1
ATOM 1426 O O . LEU A 1 179 ? 0.853 12.165 9.172 1.00 93.88 179 LEU A O 1
ATOM 1430 N N . LYS A 1 180 ? 2.596 12.715 10.465 1.00 94.25 180 LYS A N 1
ATOM 1431 C CA . LYS A 1 180 ? 2.093 12.020 11.651 1.00 94.25 180 LYS A CA 1
ATOM 1432 C C . LYS A 1 180 ? 0.801 12.638 12.190 1.00 94.25 180 LYS A C 1
ATOM 1434 O O . LYS A 1 180 ? -0.112 11.901 12.560 1.00 94.25 180 LYS A O 1
ATOM 1439 N N . ALA A 1 181 ? 0.699 13.968 12.216 1.00 93.38 181 ALA A N 1
ATOM 1440 C CA . ALA A 1 181 ? -0.517 14.667 12.627 1.00 93.38 181 ALA A CA 1
ATOM 1441 C C . ALA A 1 181 ? -1.706 14.302 11.724 1.00 93.38 181 ALA A C 1
ATOM 1443 O O . ALA A 1 181 ? -2.769 13.940 12.230 1.00 93.38 181 ALA A O 1
ATOM 1444 N N . ARG A 1 182 ? -1.503 14.281 10.401 1.00 93.38 182 ARG A N 1
ATOM 1445 C CA . ARG A 1 182 ? -2.533 13.878 9.428 1.00 93.38 182 ARG A CA 1
ATOM 1446 C C . ARG A 1 182 ? -2.959 12.424 9.577 1.00 93.38 182 ARG A C 1
ATOM 1448 O O . ARG A 1 182 ? -4.146 12.123 9.466 1.00 93.38 182 ARG A O 1
ATOM 1455 N N . LEU A 1 183 ? -2.018 11.520 9.855 1.00 94.00 183 LEU A N 1
ATOM 1456 C CA . LEU A 1 183 ? -2.346 10.112 10.075 1.00 94.00 183 LEU A CA 1
ATOM 1457 C C . LEU A 1 183 ? -3.202 9.941 11.334 1.00 94.00 183 LEU A C 1
ATOM 1459 O O . LEU A 1 183 ? -4.202 9.230 11.310 1.00 94.00 183 LEU A O 1
ATOM 1463 N N . ARG A 1 184 ? -2.847 10.630 12.422 1.00 93.62 184 ARG A N 1
ATOM 1464 C CA . ARG A 1 184 ? -3.629 10.609 13.665 1.00 93.62 184 ARG A CA 1
ATOM 1465 C C . ARG A 1 184 ? -5.017 11.211 13.482 1.00 93.62 184 ARG A C 1
ATOM 1467 O O . ARG A 1 184 ? -5.982 10.623 13.956 1.00 93.62 184 ARG A O 1
ATOM 1474 N N . TRP A 1 185 ? -5.123 12.327 12.762 1.00 93.12 185 TRP A N 1
ATOM 1475 C CA . TRP A 1 185 ? -6.409 12.916 12.391 1.00 93.12 185 TRP A CA 1
ATOM 1476 C C . TRP A 1 185 ? -7.299 11.906 11.658 1.00 93.12 185 TRP A C 1
ATOM 1478 O O . TRP A 1 185 ? -8.447 11.703 12.050 1.00 93.12 185 TRP A O 1
ATOM 1488 N N . TRP A 1 186 ? -6.752 11.219 10.648 1.00 93.12 186 TRP A N 1
ATOM 1489 C CA . TRP A 1 186 ? -7.483 10.196 9.900 1.00 93.12 186 TRP A CA 1
ATOM 1490 C C . TRP A 1 186 ? -7.980 9.078 10.818 1.00 93.12 186 TRP A C 1
ATOM 1492 O O . TRP A 1 186 ? -9.155 8.724 10.774 1.00 93.12 186 TRP A O 1
ATOM 1502 N N . LEU A 1 187 ? -7.097 8.532 11.661 1.00 92.19 187 LEU A N 1
ATOM 1503 C CA . LEU A 1 187 ? -7.428 7.410 12.542 1.00 92.19 187 LEU A CA 1
ATOM 1504 C C . LEU A 1 187 ? -8.479 7.785 13.596 1.00 92.19 187 LEU A C 1
ATOM 1506 O O . LEU A 1 187 ? -9.355 6.969 13.875 1.00 92.19 187 LEU A O 1
ATOM 1510 N N . ALA A 1 188 ? -8.416 9.005 14.138 1.00 90.88 188 ALA A N 1
ATOM 1511 C CA . ALA A 1 188 ? -9.398 9.521 15.090 1.00 90.88 188 ALA A CA 1
ATOM 1512 C C . ALA A 1 188 ? -10.762 9.774 14.432 1.00 90.88 188 ALA A C 1
ATOM 1514 O O . ALA A 1 188 ? -11.804 9.487 15.016 1.00 90.88 188 ALA A O 1
ATOM 1515 N N . ALA A 1 189 ? -10.775 10.288 13.200 1.00 89.00 189 ALA A N 1
ATOM 1516 C CA . ALA A 1 189 ? -12.015 10.537 12.476 1.00 89.00 189 ALA A CA 1
ATOM 1517 C C . ALA A 1 189 ? -12.671 9.235 11.982 1.00 89.00 189 ALA A C 1
ATOM 1519 O O . ALA A 1 189 ? -13.890 9.098 12.032 1.00 89.00 189 ALA A O 1
ATOM 1520 N N . ALA A 1 190 ? -11.870 8.250 11.564 1.00 86.00 190 ALA A N 1
ATOM 1521 C CA . ALA A 1 190 ? -12.348 6.946 11.103 1.00 86.00 190 ALA A CA 1
ATOM 1522 C C . ALA A 1 190 ? -12.939 6.067 12.225 1.00 86.00 190 ALA A C 1
ATOM 1524 O O . ALA A 1 190 ? -13.546 5.039 11.932 1.00 86.00 190 ALA A O 1
ATOM 1525 N N . GLU A 1 191 ? -12.743 6.438 13.493 1.00 79.06 191 GLU A N 1
ATOM 1526 C CA . GLU A 1 191 ? -13.281 5.741 14.668 1.00 79.06 191 GLU A CA 1
ATOM 1527 C C . GLU A 1 191 ? -14.727 6.127 14.992 1.00 79.06 191 GLU A C 1
ATOM 1529 O O . GLU A 1 191 ? -15.466 5.326 15.547 1.00 79.06 191 GLU A O 1
ATOM 1534 N N . GLN A 1 192 ? -15.163 7.325 14.602 1.00 72.31 192 GLN A N 1
ATOM 1535 C CA . GLN A 1 192 ? -16.462 7.874 15.008 1.00 72.31 192 GLN A CA 1
ATOM 1536 C C . GLN A 1 192 ? -17.668 7.206 14.321 1.00 72.31 192 GLN A C 1
ATOM 1538 O O . GLN A 1 192 ? -18.808 7.579 14.580 1.00 72.31 192 GLN A O 1
ATOM 1543 N N . SER A 1 193 ? -17.455 6.248 13.415 1.00 63.59 193 SER A N 1
ATOM 1544 C CA . SER A 1 193 ? -18.529 5.604 12.650 1.00 63.59 193 SER A CA 1
ATOM 1545 C C . SER A 1 193 ? -18.223 4.123 12.419 1.00 63.59 193 SER A C 1
ATOM 1547 O O . SER A 1 193 ? -17.733 3.737 11.357 1.00 63.59 193 SER A O 1
ATOM 1549 N N . GLU A 1 194 ? -18.500 3.291 13.425 1.00 61.75 194 GLU A N 1
ATOM 1550 C CA . GLU A 1 194 ? -18.349 1.831 13.325 1.00 61.75 194 GLU A CA 1
ATOM 1551 C C . GLU A 1 194 ? -19.438 1.179 12.451 1.00 61.75 194 GLU A C 1
ATOM 1553 O O . GLU A 1 194 ? -19.149 0.208 11.754 1.00 61.75 194 GLU A O 1
ATOM 1558 N N . GLU A 1 195 ? -20.654 1.743 12.408 1.00 64.75 195 GLU A N 1
ATOM 1559 C CA . GLU A 1 195 ? -21.787 1.189 11.641 1.00 64.75 195 GLU A CA 1
ATOM 1560 C C . GLU A 1 195 ? -21.654 1.378 10.116 1.00 64.75 195 GLU A C 1
ATOM 1562 O O . GLU A 1 195 ? -21.999 0.474 9.356 1.00 64.75 195 GLU A O 1
ATOM 1567 N N . ASP A 1 196 ? -21.089 2.503 9.654 1.00 71.81 196 ASP A N 1
ATOM 1568 C CA . ASP A 1 196 ? -20.769 2.749 8.237 1.00 71.81 196 ASP A CA 1
ATOM 1569 C C . ASP A 1 196 ? -19.294 3.131 8.048 1.00 71.81 196 ASP A C 1
ATOM 1571 O O . ASP A 1 196 ? -18.912 4.227 7.620 1.00 71.81 196 ASP A O 1
ATOM 1575 N N . ALA A 1 197 ? -18.431 2.166 8.361 1.00 72.88 197 ALA A N 1
ATOM 1576 C CA . ALA A 1 197 ? -16.984 2.269 8.209 1.00 72.88 197 ALA A CA 1
ATOM 1577 C C . ALA A 1 197 ? -16.542 2.640 6.774 1.00 72.88 197 ALA A C 1
ATOM 1579 O O . ALA A 1 197 ? -15.454 3.196 6.583 1.00 72.88 197 ALA A O 1
ATOM 1580 N N . THR A 1 198 ? -17.352 2.318 5.759 1.00 76.00 198 THR A N 1
ATOM 1581 C CA . THR A 1 198 ? -17.018 2.543 4.346 1.00 76.00 198 THR A CA 1
ATOM 1582 C C . THR A 1 198 ? -17.413 3.952 3.908 1.00 76.00 198 THR A C 1
ATOM 1584 O O . THR A 1 198 ? -16.561 4.665 3.373 1.00 76.00 198 THR A O 1
ATOM 1587 N N . GLY A 1 199 ? -18.651 4.385 4.174 1.00 77.81 199 GLY A N 1
ATOM 1588 C CA . GLY A 1 199 ? -19.123 5.738 3.865 1.00 77.81 199 GLY A CA 1
ATOM 1589 C C . GLY A 1 199 ? -18.361 6.815 4.637 1.00 77.81 199 GLY A C 1
ATOM 1590 O O . GLY A 1 199 ? -17.936 7.818 4.053 1.00 77.81 199 GLY A O 1
ATOM 1591 N N . CYS A 1 200 ? -18.041 6.556 5.912 1.00 84.38 200 CYS A N 1
ATOM 1592 C CA . CYS A 1 200 ? -17.204 7.449 6.713 1.00 84.38 200 CYS A CA 1
ATOM 1593 C C . CYS A 1 200 ? -15.842 7.684 6.039 1.00 84.38 200 CYS A C 1
ATOM 1595 O O . CYS A 1 200 ? -15.471 8.825 5.759 1.00 84.38 200 CYS A O 1
ATOM 1597 N N . ARG A 1 201 ? -15.139 6.619 5.632 1.00 86.69 201 ARG A N 1
ATOM 1598 C CA . ARG A 1 201 ? -13.847 6.740 4.933 1.00 86.69 201 ARG A CA 1
ATOM 1599 C C . ARG A 1 201 ? -13.965 7.465 3.599 1.00 86.69 201 ARG A C 1
ATOM 1601 O O . ARG A 1 201 ? -13.123 8.306 3.302 1.00 86.69 201 ARG A O 1
ATOM 1608 N N . VAL A 1 202 ? -15.004 7.188 2.814 1.00 85.50 202 VAL A N 1
ATOM 1609 C CA . VAL A 1 202 ? -15.256 7.890 1.545 1.00 85.50 202 VAL A CA 1
ATOM 1610 C C . VAL A 1 202 ? -15.385 9.399 1.775 1.00 85.50 202 VAL A C 1
ATOM 1612 O O . VAL A 1 202 ? -14.747 10.190 1.074 1.00 85.50 202 VAL A O 1
ATOM 1615 N N . SER A 1 203 ? -16.138 9.805 2.798 1.00 85.44 203 SER A N 1
ATOM 1616 C CA . SER A 1 203 ? -16.287 11.218 3.150 1.00 85.44 203 SER A CA 1
ATOM 1617 C C . SER A 1 203 ? -14.984 11.847 3.668 1.00 85.44 203 SER A C 1
ATOM 1619 O O . SER A 1 203 ? -14.686 12.990 3.317 1.00 85.44 203 SER A O 1
ATOM 1621 N N . LEU A 1 204 ? -14.164 11.104 4.425 1.00 88.50 204 LEU A N 1
ATOM 1622 C CA . LEU A 1 204 ? -12.862 11.560 4.925 1.00 88.50 204 LEU A CA 1
ATOM 1623 C C . LEU A 1 204 ? -11.848 11.770 3.802 1.00 88.50 204 LEU A C 1
ATOM 1625 O O . LEU A 1 204 ? -11.162 12.794 3.791 1.00 88.50 204 LEU A O 1
ATOM 1629 N N . VAL A 1 205 ? -11.788 10.860 2.822 1.00 88.25 205 VAL A N 1
ATOM 1630 C CA . VAL A 1 205 ? -10.934 11.050 1.639 1.00 88.25 205 VAL A CA 1
ATOM 1631 C C . VAL A 1 205 ? -11.352 12.318 0.907 1.00 88.25 205 VAL A C 1
ATOM 1633 O O . VAL A 1 205 ? -10.516 13.185 0.655 1.00 88.25 205 VAL A O 1
ATOM 1636 N N . ALA A 1 206 ? -12.650 12.477 0.640 1.00 85.69 206 ALA A N 1
ATOM 1637 C CA . ALA A 1 206 ? -13.171 13.659 -0.033 1.00 85.69 206 ALA A CA 1
ATOM 1638 C C . ALA A 1 206 ? -12.896 14.956 0.752 1.00 85.69 206 ALA A C 1
ATOM 1640 O O . ALA A 1 206 ? -12.537 15.976 0.166 1.00 85.69 206 ALA A O 1
ATOM 1641 N N . ARG A 1 207 ? -13.009 14.918 2.084 1.00 88.38 207 ARG A N 1
ATOM 1642 C CA . ARG A 1 207 ? -12.689 16.042 2.972 1.00 88.38 207 ARG A CA 1
ATOM 1643 C C . ARG A 1 207 ? -11.201 16.410 2.891 1.00 88.38 207 ARG A C 1
ATOM 1645 O O . ARG A 1 207 ? -10.884 17.585 2.708 1.00 88.38 207 ARG A O 1
ATOM 1652 N N . SER A 1 208 ? -10.313 15.419 2.949 1.00 88.56 208 SER A N 1
ATOM 1653 C CA . SER A 1 208 ? -8.863 15.633 2.871 1.00 88.56 208 SER A CA 1
ATOM 1654 C C . SER A 1 208 ? -8.414 16.178 1.509 1.00 88.56 208 SER A C 1
ATOM 1656 O O . SER A 1 208 ? -7.591 17.088 1.449 1.00 88.56 208 SER A O 1
ATOM 1658 N N . ALA A 1 209 ? -9.017 15.707 0.412 1.00 84.38 209 ALA A N 1
ATOM 1659 C CA . ALA A 1 209 ? -8.743 16.189 -0.941 1.00 84.38 209 ALA A CA 1
ATOM 1660 C C . ALA A 1 209 ? -9.141 17.662 -1.156 1.00 84.38 209 ALA A C 1
ATOM 1662 O O . ALA A 1 209 ? -8.582 18.345 -2.013 1.00 84.38 209 ALA A O 1
ATOM 1663 N N . LEU A 1 210 ? -10.087 18.174 -0.363 1.00 82.56 210 LEU A N 1
ATOM 1664 C CA . LEU A 1 210 ? -10.470 19.589 -0.358 1.00 82.56 210 LEU A CA 1
ATOM 1665 C C . LEU A 1 210 ? -9.575 20.448 0.553 1.00 82.56 210 LEU A C 1
ATOM 1667 O O . LEU A 1 210 ? -9.773 21.658 0.618 1.00 82.56 210 LEU A O 1
ATOM 1671 N N . GLY A 1 211 ? -8.583 19.850 1.219 1.00 82.12 211 GLY A N 1
ATOM 1672 C CA . GLY A 1 211 ? -7.659 20.534 2.127 1.00 82.12 211 GLY A CA 1
ATOM 1673 C C . GLY A 1 211 ? -8.204 20.737 3.541 1.00 82.12 211 GLY A C 1
ATOM 1674 O O . GLY A 1 211 ? -7.638 21.516 4.303 1.00 82.12 211 GLY A O 1
ATOM 1675 N N . HIS A 1 212 ? -9.295 20.059 3.905 1.00 82.12 212 HIS A N 1
ATOM 1676 C CA . HIS A 1 212 ? -9.868 20.140 5.245 1.00 82.12 212 HIS A CA 1
ATOM 1677 C C . HIS A 1 212 ? -9.335 19.001 6.123 1.00 82.12 212 HIS A C 1
ATOM 1679 O O . HIS A 1 212 ? -9.859 17.888 6.076 1.00 82.12 212 HIS A O 1
ATOM 1685 N N . PHE A 1 213 ? -8.319 19.285 6.932 1.00 79.88 213 PHE A N 1
ATOM 1686 C CA . PHE A 1 213 ? -7.813 18.371 7.962 1.00 79.88 213 PHE A CA 1
ATOM 1687 C C . PHE A 1 213 ? -8.409 18.702 9.337 1.00 79.88 213 PHE A C 1
ATOM 1689 O O . PHE A 1 213 ? -9.491 19.340 9.372 1.00 79.88 213 PHE A O 1
#

Foldseek 3Di:
DLVVQLVVVLVVLVVVLVVLVVCVVVVHDDAALVNVVSNVLSVLLVVLVVVVVVCCVPPVPCVVVCLVPPVVSHRPSRHDPVSVVVVVVVVLVVLLVVLVVCLVQLVQLLVVLDNVRRPDDDPCCVVVVVVLVVLLVVLVVSLVSCVVVPLQPPDDQVRLCVNCVSLSANCPPDDSVVSSVVSVVLSVQCPVPPPCSRSSSSNVNSCRSNVHD

InterPro domains:
  IPR033122 LETM1-like, ribosome-binding domain [PF07766] (32-107)
  IPR033122 LETM1-like, ribosome-binding domain [PF07766] (129-194)
  IPR033122 LETM1-like, ribosome-binding domain [PS51758] (32-213)
  IPR044202 LETM1/MDM38-like [PTHR14009] (1-92)

Radius of gyration: 19.46 Å; chains: 1; bounding box: 46×44×43 Å

pLDDT: mean 85.25, std 9.19, range [51.31, 96.5]